Protein AF-A0A1J3I3Z3-F1 (afdb_monomer)

Foldseek 3Di:
DDVLVLLVQLVVLVPVPPDPDPDDDDPPVPVVSVVVSVVSNLVSLLVVVLVLPLAQQNVCSVQVVVVHHDDSVVCVCVDNSSVDPFDKDKDWCLVVLLLLLVLCVVLVQFDALLVSLCQQLQHPDPVCVVSVSNPDPNGNVCVVDDSSRSSSSSSVCCSVQQKDWDWDADPPPRDITTTIDGPVPSVCCSNVPNDIDIDMDGDPDPDDPDDDDDDDDDDDDDDDDDDDPPPDPDPLVVQLVLQLVLVLVLLVVVCVPDPDPDDSVNLPDSQQSSQCSNVLDQDLVVSCVGPGQHPVSCVVCVVVSNVSSVVSVVVVVVVCVVPDDDDDDDDDDDDDDDDDDDDDDDDDDDDDDDDDDDDDDDDDD

Solvent-accessible surface area (backbone atoms only — not comparable to full-atom values): 22948 Å² total; per-residue (Å²): 141,58,76,68,54,53,56,53,52,48,45,51,58,71,58,66,61,81,75,97,63,92,81,80,94,59,101,73,52,67,69,54,49,52,55,50,48,49,53,54,50,52,53,51,42,52,51,49,52,58,71,70,48,72,66,60,39,56,67,34,58,55,35,47,73,74,73,43,89,64,65,58,80,77,52,75,52,74,41,72,33,57,53,49,86,62,47,72,41,82,40,81,40,39,69,59,51,44,51,52,55,50,50,40,58,76,57,67,40,69,43,31,68,70,56,53,44,38,31,29,40,45,48,82,49,72,71,34,55,74,69,56,42,67,78,40,91,57,36,33,71,40,51,92,50,53,73,66,57,49,46,51,54,54,51,47,35,38,66,71,49,32,27,42,75,48,72,42,75,40,92,88,76,72,46,76,45,50,26,33,36,74,29,66,74,58,37,45,42,46,67,72,66,78,47,82,46,75,47,79,42,74,45,91,64,82,79,75,75,92,73,83,90,79,90,81,88,89,85,86,86,83,89,76,83,80,78,82,80,80,74,73,72,59,69,68,59,57,49,30,52,53,43,38,51,53,54,51,48,53,51,52,50,55,40,73,71,41,94,56,98,60,54,68,62,76,76,54,41,73,68,35,47,55,48,44,34,71,67,62,51,85,47,75,70,54,46,53,76,37,73,84,36,50,71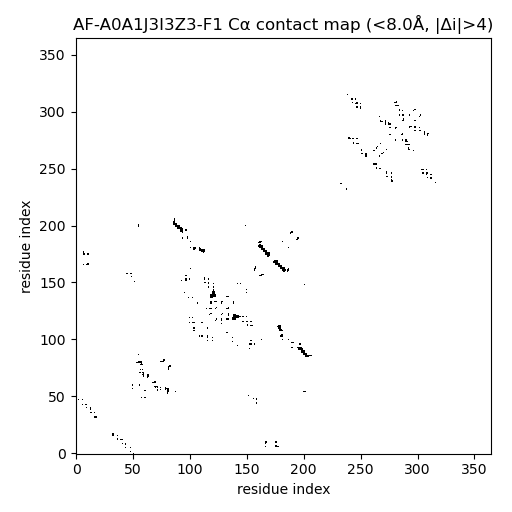,72,50,45,72,74,44,34,68,64,49,39,50,52,50,51,50,53,51,51,54,53,54,58,67,43,65,82,54,87,80,87,81,82,84,79,83,88,83,84,89,83,86,83,90,84,81,90,85,89,87,81,90,82,86,82,90,84,80,87,84,82,89,81,92,85,81,87,81,90,130

Organism: Noccaea caerulescens (NCBI:txid107243)

Sequence (365 aa):
YSYSDYIRVKNMISQGGPGQGPRTMGYNSIASSGKILETNTENLLRMVSYCENEVDCRRFLQLVHLGEKFDSTNCKKTCDNCSSSKTLIDKDVTLIARQLVQLVKLTVERFSSAHIVEVYRGSLNQAVKKNRHDSLHLHGAGKHLSKSEASRILHYLVTQDILEEVVKKSDVYGSVSSLLKVNRSKAASLLSGGQTITMRFPSAVKVLKPSKSGATSGKAPLKQTTLQMANAPPQYLIFSDIMLKALKKLRTDIIKESSDLTMSYHIFGNATLKQISKRLPRTKKELLDINGLGKAKVVKYGDRLLETIESTINEHCKTGKNESFSLGKRRRDENICPNLADDDDDDDDPDWSLSQSHKKTVKNK

Nearest PDB structures (foldseek):
  4tmu-assembly1_A  TM=7.142E-01  e=2.933E-07  Cronobacter sakazakii ATCC BAA-894
  1oyw-assembly1_A  TM=5.667E-01  e=1.736E-07  Escherichia coli
  4q47-assembly1_A  TM=5.502E-01  e=2.667E-07  Deinococcus radiodurans R1 = ATCC 13939 = DSM 20539
  4q48-assembly1_A  TM=5.767E-01  e=4.096E-07  Deinococcus radiodurans R1 = ATCC 13939 = DSM 20539
  1oyy-assembly1_A  TM=5.611E-01  e=1.557E-06  Escherichia coli

Secondary structure (DSSP, 8-state):
--HHHHHHHHHHHHH-SSP--S----TTHHHHHHHHHHHHHHHHHHHHHHHH--SS-HHHHHHHHTT----GGGGTT-SHHHH--PEEEEEE-HHHHHHHHHHHHHTTT-S-HHHHHHHHTT---HHHHHTTGGGSTTTTTTTTS-HHHHHHHHHHHHHTTSEEEEEEE-TTT--EEEEEEE-HHHHHHHHTT----EEEEEESS-----PPP---------------------HHHHHHHHHHHHHHHHHHHHHHH-SS---HHHH--HHHHHHHHHH---SHHHHHTSTT--HHHHHHHHHHHHHHHHHHHHHHHHHHTTS--PPPPPPP---------------------------------

Radius of gyration: 35.24 Å; Cα contacts (8 Å, |Δi|>4): 324; chains: 1; bounding box: 92×83×83 Å

InterPro domains:
  IPR002121 HRDC domain [PF00570] (244-309)
  IPR002121 HRDC domain [PS50967] (237-319)
  IPR002121 HRDC domain [SM00341] (240-319)
  IPR010997 HRDC-like superfamily [SSF47819] (243-314)
  IPR018982 RQC domain [PF09382] (91-204)
  IPR018982 RQC domain [SM00956] (92-203)
  IPR032284 ATP-dependent DNA helicase RecQ, zinc-binding domain [PF16124] (3-82)
  IPR036388 Winged helix-like DNA-binding domain superfamily [G3DSA:1.10.10.10] (26-210)
  IPR036390 Winged helix DNA-binding domain superfamily [SSF46785] (91-202)
  IPR044876 HRDC domain superfamily [G3DSA:1.10.150.80] (239-323)

pLDDT: mean 75.88, std 24.28, range [25.19, 96.81]

Mean predicted aligned error: 18.48 Å

Structure (mmCIF, N/CA/C/O backbone):
data_AF-A0A1J3I3Z3-F1
#
_entry.id   AF-A0A1J3I3Z3-F1
#
loop_
_atom_site.group_PDB
_atom_site.id
_atom_site.type_symbol
_atom_site.label_atom_id
_atom_site.label_alt_id
_atom_site.label_comp_id
_atom_site.label_asym_id
_atom_site.label_entity_id
_atom_site.label_seq_id
_atom_site.pdbx_PDB_ins_code
_atom_site.Cartn_x
_atom_site.Cartn_y
_atom_site.Cartn_z
_atom_site.occupancy
_atom_site.B_iso_or_equiv
_atom_site.auth_seq_id
_atom_site.auth_comp_id
_atom_site.auth_asym_id
_atom_site.auth_atom_id
_atom_site.pdbx_PDB_model_num
ATOM 1 N N . TYR A 1 1 ? 1.848 2.740 7.012 1.00 87.88 1 TYR A N 1
ATOM 2 C CA . TYR A 1 1 ? 2.361 1.776 6.023 1.00 87.88 1 TYR A CA 1
ATOM 3 C C . TYR A 1 1 ? 3.360 2.494 5.135 1.00 87.88 1 TYR A C 1
ATOM 5 O O . TYR A 1 1 ? 3.035 3.574 4.654 1.00 87.88 1 TYR A O 1
ATOM 13 N N . SER A 1 2 ? 4.552 1.926 4.954 1.00 90.56 2 SER A N 1
ATOM 14 C CA . SER A 1 2 ? 5.523 2.366 3.953 1.00 90.56 2 SER A CA 1
ATOM 15 C C . SER A 1 2 ? 5.957 1.167 3.118 1.00 90.56 2 SER A C 1
ATOM 17 O O . SER A 1 2 ? 6.253 0.103 3.662 1.00 90.56 2 SER A O 1
ATOM 19 N N . TYR A 1 3 ? 6.068 1.345 1.803 1.00 90.12 3 TYR A N 1
ATOM 20 C CA . TYR A 1 3 ? 6.548 0.287 0.912 1.00 90.12 3 TYR A CA 1
ATOM 21 C C . TYR A 1 3 ? 8.003 -0.125 1.217 1.00 90.12 3 TYR A C 1
ATOM 23 O O . TYR A 1 3 ? 8.402 -1.258 0.968 1.00 90.12 3 TYR A O 1
ATOM 31 N N . SER A 1 4 ? 8.799 0.747 1.848 1.00 89.38 4 SER A N 1
ATOM 32 C CA . SER A 1 4 ? 10.145 0.390 2.322 1.00 89.38 4 SER A CA 1
ATOM 33 C C . SER A 1 4 ? 10.145 -0.749 3.346 1.00 89.38 4 SER A C 1
ATOM 35 O O . SER A 1 4 ? 11.106 -1.514 3.407 1.00 89.38 4 SER A O 1
ATOM 37 N N . ASP A 1 5 ? 9.084 -0.871 4.149 1.00 92.06 5 ASP A N 1
ATOM 38 C CA . ASP A 1 5 ? 8.974 -1.925 5.161 1.00 92.06 5 ASP A CA 1
ATOM 39 C C . ASP A 1 5 ? 8.746 -3.284 4.499 1.00 92.06 5 ASP A C 1
ATOM 41 O O . ASP A 1 5 ? 9.333 -4.277 4.924 1.00 92.06 5 ASP A O 1
ATOM 45 N N . TYR A 1 6 ? 7.998 -3.317 3.389 1.00 92.25 6 TYR A N 1
ATOM 46 C CA . TYR A 1 6 ? 7.867 -4.508 2.550 1.00 92.25 6 TYR A CA 1
ATOM 47 C C . TYR A 1 6 ? 9.237 -5.009 2.070 1.00 92.25 6 TYR A C 1
ATOM 49 O O . TYR A 1 6 ? 9.518 -6.199 2.197 1.00 92.25 6 TYR A O 1
ATOM 57 N N . ILE A 1 7 ? 10.136 -4.120 1.629 1.00 91.00 7 ILE A N 1
ATOM 58 C CA . ILE A 1 7 ? 11.497 -4.503 1.204 1.00 91.00 7 ILE A CA 1
ATOM 59 C C . ILE A 1 7 ? 12.284 -5.143 2.349 1.00 91.00 7 ILE A C 1
ATOM 61 O O . ILE A 1 7 ? 12.964 -6.151 2.155 1.00 91.00 7 ILE A O 1
ATOM 65 N N . ARG A 1 8 ? 12.184 -4.576 3.557 1.00 90.50 8 ARG A N 1
ATOM 66 C CA . ARG A 1 8 ? 12.864 -5.104 4.749 1.00 90.50 8 ARG A CA 1
ATOM 67 C C . ARG A 1 8 ? 12.328 -6.478 5.130 1.00 90.50 8 ARG A C 1
ATOM 69 O O . ARG A 1 8 ? 13.119 -7.384 5.369 1.00 90.50 8 ARG A O 1
ATOM 76 N N . VAL A 1 9 ? 11.007 -6.653 5.149 1.00 91.88 9 VAL A N 1
ATOM 77 C CA . VAL A 1 9 ? 10.382 -7.943 5.470 1.00 91.88 9 VAL A CA 1
ATOM 78 C C . VAL A 1 9 ? 10.695 -8.984 4.402 1.00 91.88 9 VAL A C 1
ATOM 80 O O . VAL A 1 9 ? 11.085 -10.098 4.743 1.00 91.88 9 VAL A O 1
ATOM 83 N N . LYS A 1 10 ? 10.647 -8.611 3.120 1.00 90.69 10 LYS A N 1
ATOM 84 C CA . LYS A 1 10 ? 11.057 -9.487 2.020 1.00 90.69 10 LYS A CA 1
ATOM 85 C C . LYS A 1 10 ? 12.506 -9.939 2.175 1.00 90.69 10 LYS A C 1
ATOM 87 O O . LYS A 1 10 ? 12.788 -11.119 2.037 1.00 90.69 10 LYS A O 1
ATOM 92 N N . ASN A 1 11 ? 13.406 -9.033 2.552 1.00 90.38 11 ASN A N 1
ATOM 93 C CA . ASN A 1 11 ? 14.799 -9.367 2.839 1.00 90.38 11 ASN A CA 1
ATOM 94 C C . ASN A 1 11 ? 14.947 -10.389 3.975 1.00 90.38 11 ASN A C 1
ATOM 96 O O . ASN A 1 11 ? 15.774 -11.290 3.874 1.00 90.38 11 ASN A O 1
ATOM 100 N N . MET A 1 12 ? 14.170 -10.236 5.054 1.00 89.62 12 MET A N 1
ATOM 101 C CA . MET A 1 12 ? 14.171 -11.176 6.181 1.00 89.62 12 MET A CA 1
ATOM 102 C C . MET A 1 12 ? 13.666 -12.555 5.747 1.00 89.62 12 MET A C 1
ATOM 104 O O . MET A 1 12 ? 14.292 -13.561 6.065 1.00 89.62 12 MET A O 1
ATOM 108 N N . ILE A 1 13 ? 12.592 -12.597 4.956 1.00 89.19 13 ILE A N 1
ATOM 109 C CA . ILE A 1 13 ? 12.029 -13.833 4.401 1.00 89.19 13 ILE A CA 1
ATOM 110 C C . ILE A 1 13 ? 13.032 -14.517 3.459 1.00 89.19 13 ILE A C 1
ATOM 112 O O . ILE A 1 13 ? 13.270 -15.713 3.591 1.00 89.19 13 ILE A O 1
ATOM 116 N N . SER A 1 14 ? 13.681 -13.767 2.563 1.00 84.62 14 SER A N 1
ATOM 117 C CA . SER A 1 14 ? 14.673 -14.308 1.623 1.00 84.62 14 SER A CA 1
ATOM 118 C C . SER A 1 14 ? 15.964 -14.789 2.294 1.00 84.62 14 SER A C 1
ATOM 120 O O . SER A 1 14 ? 16.635 -15.661 1.755 1.00 84.62 14 SER A O 1
ATOM 122 N N . GLN A 1 15 ? 16.326 -14.235 3.454 1.00 78.31 15 GLN A N 1
ATOM 123 C CA . GLN A 1 15 ? 17.482 -14.685 4.241 1.00 78.31 15 GLN A CA 1
ATOM 124 C C . GLN A 1 15 ? 17.170 -15.830 5.201 1.00 78.31 15 GLN A C 1
ATOM 126 O O . GLN A 1 15 ? 18.093 -16.504 5.641 1.00 78.31 15 GLN A O 1
ATOM 131 N N . GLY A 1 16 ? 15.899 -16.052 5.540 1.00 62.75 16 GLY A N 1
ATOM 132 C CA . GLY A 1 16 ? 15.461 -17.088 6.479 1.00 62.75 16 GLY A CA 1
ATOM 133 C C . GLY A 1 16 ? 15.608 -18.534 5.981 1.00 62.75 16 GLY A C 1
ATOM 134 O O . GLY A 1 16 ? 15.050 -19.434 6.602 1.00 62.75 16 GLY A O 1
ATOM 135 N N . GLY A 1 17 ? 16.327 -18.777 4.881 1.00 50.56 17 GLY A N 1
ATOM 136 C CA . GLY A 1 17 ? 16.708 -20.112 4.411 1.00 50.56 17 GLY A CA 1
ATOM 137 C C . GLY A 1 17 ? 18.117 -20.508 4.871 1.00 50.56 17 GLY A C 1
ATOM 138 O O . GLY A 1 17 ? 18.996 -19.657 4.965 1.00 50.56 17 GLY A O 1
ATOM 139 N N . PRO A 1 18 ? 18.351 -21.814 5.073 1.00 46.94 18 PRO A N 1
ATOM 140 C CA . PRO A 1 18 ? 18.494 -22.428 6.392 1.00 46.94 18 PRO A CA 1
ATOM 141 C C . PRO A 1 18 ? 19.547 -21.751 7.284 1.00 46.94 18 PRO A C 1
ATOM 143 O O . PRO A 1 18 ? 20.657 -21.428 6.863 1.00 46.94 18 PRO A O 1
ATOM 146 N N . GLY A 1 19 ? 19.184 -21.599 8.558 1.00 41.28 19 GLY A N 1
ATOM 147 C CA . GLY A 1 19 ? 20.048 -21.060 9.593 1.00 41.28 19 GLY A CA 1
ATOM 148 C C . GLY A 1 19 ? 21.381 -21.796 9.708 1.00 41.28 19 GLY A C 1
ATOM 149 O O . GLY A 1 19 ? 21.465 -23.024 9.662 1.00 41.28 19 GLY A O 1
ATOM 150 N N . GLN A 1 20 ? 22.412 -20.992 9.943 1.00 41.09 20 GLN A N 1
ATOM 151 C CA . GLN A 1 20 ? 23.622 -21.368 10.655 1.00 41.09 20 GLN A CA 1
ATOM 152 C C . GLN A 1 20 ? 23.231 -21.870 12.058 1.00 41.09 20 GLN A C 1
ATOM 154 O O . GLN A 1 20 ? 23.233 -21.126 13.031 1.00 41.09 20 GLN A O 1
ATOM 159 N N . GLY A 1 21 ? 22.819 -23.130 12.148 1.00 39.69 21 GLY A N 1
ATOM 160 C CA . GLY A 1 21 ? 22.713 -23.899 13.383 1.00 39.69 21 GLY A CA 1
ATOM 161 C C . GLY A 1 21 ? 23.609 -25.136 13.259 1.00 39.69 21 GLY A C 1
ATOM 162 O O . GLY A 1 21 ? 23.740 -25.666 12.151 1.00 39.69 21 GLY A O 1
ATOM 163 N N . PRO A 1 22 ? 24.265 -25.611 14.333 1.00 39.56 22 PRO A N 1
ATOM 164 C CA . PRO A 1 22 ? 25.162 -26.755 14.239 1.00 39.56 22 PRO A CA 1
ATOM 165 C C . PRO A 1 22 ? 24.378 -28.015 13.842 1.00 39.56 22 PRO A C 1
ATOM 167 O O . PRO A 1 22 ? 23.557 -28.510 14.604 1.00 39.56 22 PRO A O 1
ATOM 170 N N . ARG A 1 23 ? 24.646 -28.507 12.627 1.00 44.16 23 ARG A N 1
ATOM 171 C CA . ARG A 1 23 ? 24.487 -29.892 12.147 1.00 44.16 23 ARG A CA 1
ATOM 172 C C . ARG A 1 23 ? 23.283 -30.692 12.681 1.00 44.16 23 ARG A C 1
ATOM 174 O O . ARG A 1 23 ? 23.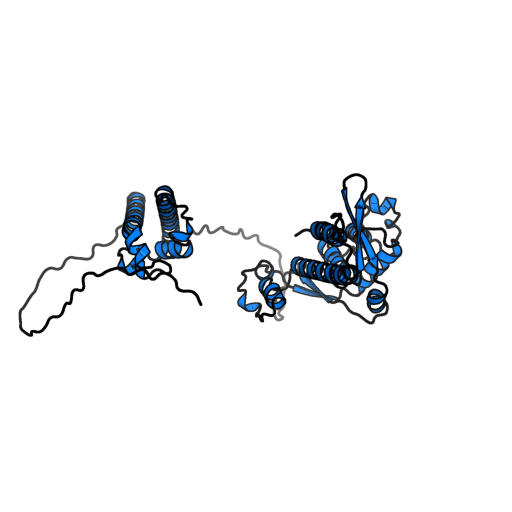392 -31.405 13.669 1.00 44.16 23 ARG A O 1
ATOM 181 N N . THR A 1 24 ? 22.232 -30.779 11.871 1.00 37.19 24 THR A N 1
ATOM 182 C CA . THR A 1 24 ? 21.486 -32.038 11.677 1.00 37.19 24 THR A CA 1
ATOM 183 C C . THR A 1 24 ? 21.192 -32.198 10.184 1.00 37.19 24 THR A C 1
ATOM 185 O O . THR A 1 24 ? 20.404 -31.460 9.599 1.00 37.19 24 THR A O 1
ATOM 188 N N . MET A 1 25 ? 21.903 -33.121 9.525 1.00 45.38 25 MET A N 1
ATOM 189 C CA . ME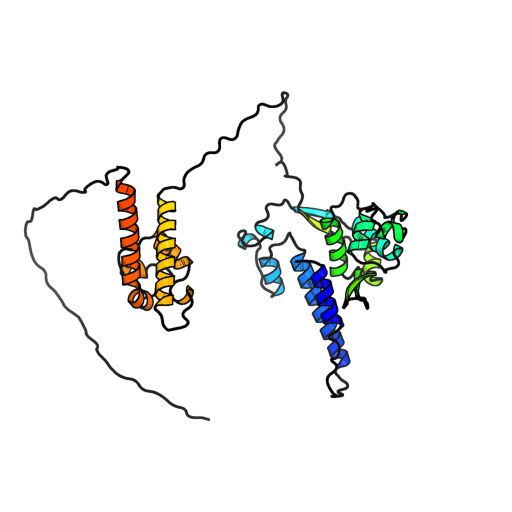T A 1 25 ? 21.658 -33.458 8.121 1.00 45.38 25 MET A CA 1
ATOM 190 C C . MET A 1 25 ? 20.419 -34.351 8.030 1.00 45.38 25 MET A C 1
ATOM 192 O O . MET A 1 25 ? 20.457 -35.509 8.431 1.00 45.38 25 MET A O 1
ATOM 196 N N . GLY A 1 26 ? 19.330 -33.806 7.489 1.00 41.59 26 GLY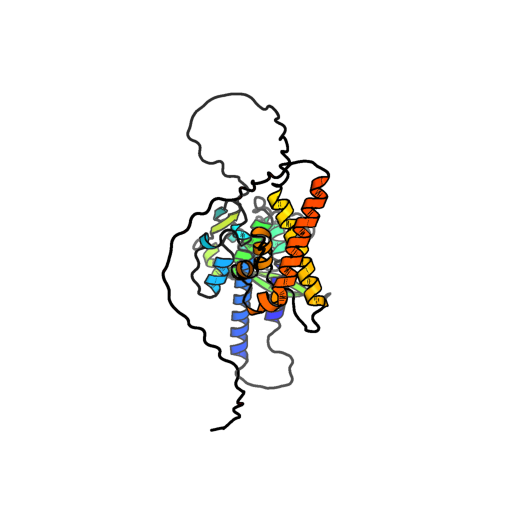 A N 1
ATOM 197 C CA . GLY A 1 26 ? 18.150 -34.555 7.069 1.00 41.59 26 GLY A CA 1
ATOM 198 C C . GLY A 1 26 ? 17.809 -34.198 5.624 1.00 41.59 26 GLY A C 1
ATOM 199 O O . GLY A 1 26 ? 17.474 -33.051 5.328 1.00 41.59 26 GLY A O 1
ATOM 200 N N . TYR A 1 27 ? 17.889 -35.179 4.724 1.00 46.41 27 TYR A N 1
ATOM 201 C CA . TYR A 1 27 ? 17.761 -35.033 3.265 1.00 46.41 27 TYR A CA 1
ATOM 202 C C . TYR A 1 27 ? 16.361 -34.594 2.756 1.00 46.41 27 TYR A C 1
ATOM 204 O O . TYR A 1 27 ? 16.178 -34.437 1.555 1.00 46.41 27 TYR A O 1
ATOM 212 N N . ASN A 1 28 ? 15.400 -34.295 3.645 1.00 47.56 28 ASN A N 1
ATOM 213 C CA . ASN A 1 28 ? 14.028 -33.870 3.302 1.00 47.56 28 ASN A CA 1
ATOM 214 C C . ASN A 1 28 ? 13.728 -32.366 3.530 1.00 47.56 28 ASN A C 1
ATOM 216 O O . ASN A 1 28 ? 12.595 -31.928 3.338 1.00 47.56 28 ASN A O 1
ATOM 220 N N . SER A 1 29 ? 14.709 -31.549 3.937 1.00 54.19 29 SER A N 1
ATOM 221 C CA . SER A 1 29 ? 14.473 -30.154 4.372 1.00 54.19 29 SER A CA 1
ATOM 222 C C . SER A 1 29 ? 14.337 -29.124 3.227 1.00 54.19 29 SER A C 1
ATOM 224 O O . SER A 1 29 ? 13.580 -28.157 3.328 1.00 54.19 29 SER A O 1
ATOM 226 N N . ILE A 1 30 ? 15.016 -29.339 2.094 1.00 52.78 30 ILE A N 1
ATOM 227 C CA . ILE A 1 30 ? 15.176 -28.315 1.038 1.00 52.78 30 ILE A CA 1
ATOM 228 C C . ILE A 1 30 ? 13.870 -28.053 0.263 1.00 52.78 30 ILE A C 1
ATOM 230 O O . ILE A 1 30 ? 13.533 -26.900 -0.004 1.00 52.78 30 ILE A O 1
ATOM 234 N N . ALA A 1 31 ? 13.090 -29.094 -0.049 1.00 51.75 31 ALA A N 1
ATOM 235 C CA . ALA A 1 31 ? 11.816 -28.940 -0.764 1.00 51.75 31 ALA A CA 1
ATOM 236 C C . ALA A 1 31 ? 10.736 -28.249 0.094 1.00 51.75 31 ALA A C 1
ATOM 238 O O . ALA A 1 31 ? 9.963 -27.431 -0.406 1.00 51.75 31 ALA A O 1
ATOM 239 N N . SER A 1 32 ? 10.720 -28.529 1.403 1.00 58.94 32 SER A N 1
ATOM 240 C CA . SER A 1 32 ? 9.832 -27.865 2.367 1.00 58.94 32 SER A CA 1
ATOM 241 C C . SER A 1 32 ? 10.190 -26.382 2.529 1.00 58.94 32 SER A C 1
ATOM 243 O O . SER A 1 32 ? 9.311 -25.521 2.522 1.00 58.94 32 SER A O 1
ATOM 245 N N . SER A 1 33 ? 11.490 -26.065 2.565 1.00 67.62 33 SER A N 1
ATOM 246 C CA . SER A 1 33 ? 12.001 -24.690 2.631 1.00 67.62 33 SER A CA 1
ATOM 247 C C . SER A 1 33 ? 11.527 -23.817 1.463 1.00 67.62 33 SER A C 1
ATOM 249 O O . SER A 1 33 ? 11.111 -22.682 1.699 1.00 67.62 33 SER A O 1
ATOM 251 N N . GLY A 1 34 ? 11.536 -24.338 0.229 1.00 77.88 34 GLY A N 1
ATOM 252 C CA . GLY A 1 34 ? 11.062 -23.600 -0.948 1.00 77.88 34 GLY A CA 1
ATOM 253 C C . GLY A 1 34 ? 9.572 -23.260 -0.872 1.00 77.88 34 GLY A C 1
ATOM 254 O O . GLY A 1 34 ? 9.188 -22.108 -1.056 1.00 77.88 34 GLY A O 1
ATOM 255 N N . LYS A 1 35 ? 8.740 -24.237 -0.495 1.00 83.44 35 LYS A N 1
ATOM 256 C CA . LYS A 1 35 ? 7.289 -24.046 -0.347 1.00 83.44 35 LYS A CA 1
ATOM 257 C C . LYS A 1 35 ? 6.932 -23.078 0.789 1.00 83.44 35 LYS A C 1
ATOM 259 O O . LYS A 1 35 ? 6.001 -22.282 0.666 1.00 83.44 35 LYS A O 1
ATOM 264 N N . ILE A 1 36 ? 7.679 -23.119 1.894 1.00 85.75 36 ILE A N 1
ATOM 265 C CA . ILE A 1 36 ? 7.521 -22.173 3.010 1.00 85.75 36 ILE A CA 1
ATOM 266 C C . ILE A 1 36 ? 7.903 -20.755 2.567 1.00 85.75 36 ILE A C 1
ATOM 268 O O . ILE A 1 36 ? 7.188 -19.802 2.878 1.00 85.75 36 ILE A O 1
ATOM 272 N N . LEU A 1 37 ? 9.000 -20.606 1.820 1.00 86.31 37 LEU A N 1
ATOM 273 C CA . LEU A 1 37 ? 9.442 -19.316 1.291 1.00 86.31 37 LEU A CA 1
ATOM 274 C C . LEU A 1 37 ? 8.400 -18.708 0.343 1.00 86.31 37 LEU A C 1
ATOM 276 O O . LEU A 1 37 ? 8.074 -17.526 0.468 1.00 86.31 37 LEU A O 1
ATOM 280 N N . GLU A 1 38 ? 7.854 -19.517 -0.563 1.00 87.00 38 GLU A N 1
ATOM 281 C CA . GLU A 1 38 ? 6.776 -19.129 -1.475 1.00 87.00 38 GLU A CA 1
ATOM 282 C C . GLU A 1 38 ? 5.533 -18.677 -0.700 1.00 87.00 38 GLU A C 1
ATOM 284 O O . GLU A 1 38 ? 5.090 -17.541 -0.855 1.00 87.00 38 GLU A O 1
ATOM 289 N N . THR A 1 39 ? 5.058 -19.492 0.247 1.00 90.19 39 THR A N 1
ATOM 290 C CA . THR A 1 39 ? 3.892 -19.170 1.090 1.00 90.19 39 THR A CA 1
ATOM 291 C C . THR A 1 39 ? 4.085 -17.860 1.863 1.00 90.19 39 THR A C 1
ATOM 293 O O . THR A 1 39 ? 3.196 -17.007 1.906 1.00 90.19 39 THR A O 1
ATOM 296 N N . ASN A 1 40 ? 5.261 -17.662 2.464 1.00 91.94 40 ASN A N 1
ATOM 297 C CA . ASN A 1 40 ? 5.584 -16.438 3.197 1.00 91.94 40 ASN A CA 1
ATOM 298 C C . ASN A 1 40 ? 5.636 -15.214 2.272 1.00 91.94 40 ASN A C 1
ATOM 300 O O . ASN A 1 40 ? 5.213 -14.124 2.663 1.00 91.94 40 ASN A O 1
ATOM 304 N N . THR A 1 41 ? 6.118 -15.398 1.043 1.00 90.00 41 THR A N 1
ATOM 305 C CA . THR A 1 41 ? 6.167 -14.347 0.022 1.00 90.00 41 THR A CA 1
ATOM 306 C C . THR A 1 41 ? 4.761 -13.965 -0.427 1.00 90.00 41 THR A C 1
ATOM 308 O O . THR A 1 41 ? 4.427 -12.781 -0.432 1.00 90.00 41 THR A O 1
ATOM 311 N N . GLU A 1 42 ? 3.899 -14.943 -0.702 1.00 90.62 42 GLU A N 1
ATOM 312 C CA . GLU A 1 42 ? 2.491 -14.701 -1.022 1.00 90.62 42 GLU A CA 1
ATOM 313 C C . GLU A 1 42 ? 1.760 -13.975 0.113 1.00 90.62 42 GLU A C 1
ATOM 315 O O . GLU A 1 42 ? 1.042 -13.005 -0.129 1.00 90.62 42 GLU A O 1
ATOM 320 N N . ASN A 1 43 ? 1.961 -14.396 1.365 1.00 93.19 43 ASN A N 1
ATOM 321 C CA . ASN A 1 43 ? 1.355 -13.748 2.530 1.00 93.19 43 ASN A CA 1
ATOM 322 C C . ASN A 1 43 ? 1.794 -12.286 2.666 1.00 93.19 43 ASN A C 1
ATOM 324 O O . ASN A 1 43 ? 0.971 -11.411 2.950 1.00 93.19 43 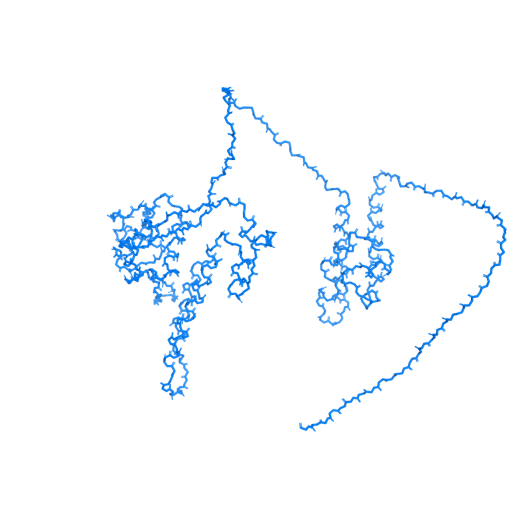ASN A O 1
ATOM 328 N N . LEU A 1 44 ? 3.073 -12.003 2.412 1.00 93.81 44 LEU A N 1
ATOM 329 C CA . LEU A 1 44 ? 3.584 -10.639 2.397 1.00 93.81 44 LEU A CA 1
ATOM 330 C C . LEU A 1 44 ? 2.939 -9.806 1.275 1.00 93.81 44 LEU A C 1
ATOM 332 O O . LEU A 1 44 ? 2.517 -8.677 1.528 1.00 93.81 44 LEU A O 1
ATOM 336 N N . LEU A 1 45 ? 2.809 -10.353 0.063 1.00 91.06 45 LEU A N 1
ATOM 337 C CA . LEU A 1 45 ? 2.151 -9.669 -1.058 1.00 91.06 45 LEU A CA 1
ATOM 338 C C . LEU A 1 45 ? 0.659 -9.414 -0.784 1.00 91.06 45 LEU A C 1
ATOM 340 O O . LEU A 1 45 ? 0.161 -8.327 -1.085 1.00 91.06 45 LEU A O 1
ATOM 344 N N . ARG A 1 46 ? -0.045 -10.356 -0.139 1.00 91.50 46 ARG A N 1
ATOM 345 C CA . ARG A 1 46 ? -1.433 -10.163 0.326 1.00 91.50 46 ARG A CA 1
ATOM 346 C C . ARG A 1 46 ? -1.535 -9.002 1.320 1.00 91.50 46 ARG A C 1
ATOM 348 O O . ARG A 1 46 ? -2.442 -8.179 1.200 1.00 91.50 46 ARG A O 1
ATOM 355 N N . MET A 1 47 ? -0.590 -8.885 2.256 1.00 94.69 47 MET A N 1
ATOM 356 C CA . MET A 1 47 ? -0.548 -7.768 3.208 1.00 94.69 47 MET A CA 1
ATOM 357 C C . MET A 1 47 ? -0.279 -6.424 2.514 1.00 94.69 47 MET A C 1
ATOM 359 O O . MET A 1 47 ? -0.924 -5.427 2.836 1.00 94.69 47 MET A O 1
ATOM 363 N N . VAL A 1 48 ? 0.624 -6.390 1.527 1.00 92.81 48 VAL A N 1
ATOM 364 C CA . VAL A 1 48 ? 0.861 -5.193 0.699 1.00 92.81 48 VAL A CA 1
ATOM 365 C C . VAL A 1 48 ? -0.414 -4.785 -0.037 1.00 92.81 48 VAL A C 1
ATOM 367 O O . VAL A 1 48 ? -0.824 -3.631 0.065 1.00 92.81 48 VAL A O 1
ATOM 370 N N . SER A 1 49 ? -1.088 -5.733 -0.693 1.00 90.75 49 SER A N 1
ATOM 371 C CA . SER A 1 49 ? -2.364 -5.488 -1.375 1.00 90.75 49 SER A CA 1
ATOM 372 C C . SER A 1 49 ? -3.424 -4.922 -0.422 1.00 90.75 49 SER A C 1
ATOM 374 O O . SER A 1 49 ? -4.091 -3.939 -0.750 1.00 90.75 49 SER A O 1
ATOM 376 N N . TYR A 1 50 ? -3.525 -5.471 0.795 1.00 93.69 50 TYR A N 1
ATOM 377 C CA . TYR A 1 50 ? -4.401 -4.942 1.839 1.00 93.69 50 TYR A CA 1
ATOM 378 C C . TYR A 1 50 ? -4.055 -3.493 2.201 1.00 93.69 50 TYR A C 1
ATOM 380 O O . TYR A 1 50 ? -4.959 -2.664 2.275 1.00 93.69 50 TYR A O 1
ATOM 388 N N . CYS A 1 51 ? -2.776 -3.166 2.412 1.00 92.88 51 CYS A N 1
ATOM 389 C CA . CYS A 1 51 ? -2.349 -1.816 2.781 1.00 92.88 51 CYS A CA 1
ATOM 390 C C . CYS A 1 51 ? -2.589 -0.784 1.668 1.00 92.88 51 CYS A C 1
ATOM 392 O O . CYS A 1 51 ? -3.059 0.316 1.961 1.00 92.88 51 CYS A O 1
ATOM 394 N N . GLU A 1 52 ? -2.306 -1.134 0.411 1.00 89.50 52 GLU A N 1
ATOM 395 C CA . GLU A 1 52 ? -2.450 -0.235 -0.744 1.00 89.50 52 GLU A CA 1
ATOM 396 C C . GLU A 1 52 ? -3.891 -0.066 -1.233 1.00 89.50 52 GLU A C 1
ATOM 398 O O . GLU A 1 52 ? -4.199 0.864 -1.986 1.00 89.50 52 GLU A O 1
ATOM 403 N N . ASN A 1 53 ? -4.798 -0.949 -0.815 1.00 88.88 53 ASN A N 1
ATOM 404 C CA . ASN A 1 53 ? -6.209 -0.809 -1.124 1.00 88.88 53 ASN A CA 1
ATOM 405 C C . ASN A 1 53 ? -6.832 0.314 -0.280 1.00 88.88 53 ASN A C 1
ATOM 407 O O . ASN A 1 53 ? -7.178 0.125 0.881 1.00 88.88 53 ASN A O 1
ATOM 411 N N . GLU A 1 54 ? -6.996 1.493 -0.872 1.00 87.75 54 GLU A N 1
ATOM 412 C CA . GLU A 1 54 ? -7.645 2.656 -0.241 1.00 87.75 54 GLU A CA 1
ATOM 413 C C . GLU A 1 54 ? -9.162 2.727 -0.502 1.00 87.75 54 GLU A C 1
ATOM 415 O O . GLU A 1 54 ? -9.795 3.749 -0.246 1.00 87.75 54 GLU A O 1
ATOM 420 N N . VAL A 1 55 ? -9.740 1.682 -1.094 1.00 88.00 55 VAL A N 1
ATOM 421 C CA . VAL A 1 55 ? -11.056 1.734 -1.741 1.00 88.00 55 VAL A CA 1
ATOM 422 C C . VAL A 1 55 ? -12.043 0.820 -1.033 1.00 88.00 55 VAL A C 1
ATOM 424 O O . VAL A 1 55 ? -13.107 1.258 -0.602 1.00 88.00 55 VAL A O 1
ATOM 427 N N . ASP A 1 56 ? -11.692 -0.455 -0.902 1.00 90.12 56 ASP A N 1
ATOM 428 C CA . ASP A 1 56 ? -12.572 -1.453 -0.314 1.00 90.12 56 ASP A CA 1
ATOM 429 C C . ASP A 1 56 ? -12.574 -1.350 1.207 1.00 90.12 56 ASP A C 1
ATOM 431 O O . ASP A 1 56 ? -11.585 -0.978 1.840 1.00 90.12 56 ASP A O 1
ATOM 435 N N . CYS A 1 57 ? -13.699 -1.697 1.823 1.00 93.19 57 CYS A N 1
ATOM 436 C CA . CYS A 1 57 ? -13.816 -1.693 3.273 1.00 93.19 57 CYS A CA 1
ATOM 437 C C . CYS A 1 57 ? -12.721 -2.568 3.913 1.00 93.19 57 CYS A C 1
ATOM 439 O O . CYS A 1 57 ? -12.645 -3.764 3.636 1.00 93.19 57 CYS A O 1
ATOM 441 N N . ARG A 1 58 ? -11.920 -2.013 4.836 1.00 95.38 58 ARG A N 1
ATOM 442 C CA . ARG A 1 58 ? -10.869 -2.781 5.537 1.00 95.38 58 ARG A CA 1
ATOM 443 C C . ARG A 1 58 ? -11.421 -4.028 6.221 1.00 95.38 58 ARG A C 1
ATOM 445 O O . ARG A 1 58 ? -10.808 -5.086 6.165 1.00 95.38 58 ARG A O 1
ATOM 452 N N . ARG A 1 59 ? -12.599 -3.901 6.839 1.00 95.44 59 ARG A N 1
ATOM 453 C CA . ARG A 1 59 ? -13.271 -5.004 7.533 1.00 95.44 59 ARG A CA 1
ATOM 454 C C . ARG A 1 59 ? -13.703 -6.100 6.562 1.00 95.44 59 ARG A C 1
ATOM 456 O O . ARG A 1 59 ? -13.529 -7.268 6.869 1.00 95.44 59 ARG A O 1
ATOM 463 N N . PHE A 1 60 ? -14.203 -5.726 5.386 1.00 95.06 60 PHE A N 1
ATOM 464 C CA . PHE A 1 60 ? -14.497 -6.688 4.324 1.00 95.06 60 PHE A CA 1
ATOM 465 C C . PHE A 1 60 ? -13.237 -7.453 3.906 1.00 95.06 60 PHE A C 1
ATOM 467 O O . PHE A 1 60 ? -13.244 -8.679 3.923 1.00 95.06 60 PHE A O 1
ATOM 474 N N . LEU A 1 61 ? -12.143 -6.741 3.610 1.00 94.06 61 LEU A N 1
ATOM 475 C CA . LEU A 1 61 ? -10.886 -7.357 3.174 1.00 94.06 61 LEU A CA 1
ATOM 476 C C . LEU A 1 61 ? -10.320 -8.338 4.215 1.00 94.06 61 LEU A C 1
ATOM 478 O O . LEU A 1 61 ? -9.872 -9.422 3.851 1.00 94.06 61 LEU A O 1
ATOM 482 N N . GLN A 1 62 ? -10.363 -7.981 5.503 1.00 95.25 62 GLN A N 1
ATOM 483 C CA . GLN A 1 62 ? -9.903 -8.856 6.587 1.00 95.25 62 GLN A CA 1
ATOM 484 C C . GLN A 1 62 ? -10.769 -10.109 6.740 1.00 95.25 62 GLN A C 1
ATOM 486 O O . GLN A 1 62 ? -10.238 -11.206 6.869 1.00 95.25 62 GLN A O 1
ATOM 491 N N . LEU A 1 63 ? -12.094 -9.954 6.722 1.00 94.69 63 LEU A N 1
ATOM 492 C CA . LEU A 1 63 ? -13.020 -11.063 6.951 1.00 94.69 63 LEU A CA 1
ATOM 493 C C . LEU A 1 63 ? -13.020 -12.050 5.782 1.00 94.69 63 LEU A C 1
ATOM 495 O O . LEU A 1 63 ? -12.920 -13.252 6.005 1.00 94.69 63 LEU A O 1
ATOM 499 N N . VAL A 1 64 ? -12.996 -11.553 4.541 1.00 93.62 64 VAL A N 1
ATOM 500 C CA . VAL A 1 64 ? -12.874 -12.411 3.352 1.00 93.62 64 VAL A CA 1
ATOM 501 C C . VAL A 1 64 ? -11.568 -13.201 3.364 1.00 93.62 64 VAL A C 1
ATOM 503 O O . VAL A 1 64 ? -11.566 -14.372 2.997 1.00 93.62 64 VAL A O 1
ATOM 506 N N . HIS A 1 65 ? -10.466 -12.601 3.827 1.00 90.75 65 HIS A N 1
ATOM 507 C CA . HIS A 1 65 ? -9.195 -13.313 3.970 1.00 90.75 65 HIS A CA 1
ATOM 508 C C . HIS A 1 65 ? -9.284 -14.500 4.948 1.00 90.75 65 HIS A C 1
ATOM 510 O O . HIS A 1 65 ? -8.620 -15.509 4.736 1.00 90.75 65 HIS A O 1
ATOM 516 N N . LEU A 1 66 ? -10.135 -14.405 5.974 1.00 94.62 66 LEU A N 1
ATOM 517 C CA . LEU A 1 66 ? -10.412 -15.479 6.936 1.00 94.62 66 LEU A CA 1
ATOM 518 C C . LEU A 1 66 ? -11.531 -16.436 6.481 1.00 94.62 66 LEU A C 1
ATOM 520 O O . LEU A 1 66 ? -11.904 -17.339 7.224 1.00 94.62 66 LEU A O 1
ATOM 524 N N . GLY A 1 67 ? -12.074 -16.255 5.273 1.00 92.69 67 GLY A N 1
ATOM 525 C CA . GLY A 1 67 ? -13.177 -17.061 4.744 1.00 92.69 67 GLY A CA 1
ATOM 526 C C . GLY A 1 67 ? -14.567 -16.638 5.231 1.00 92.69 67 GLY A C 1
ATOM 527 O O . GLY A 1 67 ? -15.550 -17.323 4.947 1.00 92.69 67 GLY A O 1
ATOM 528 N N . GLU A 1 68 ? -14.685 -15.506 5.927 1.00 96.06 68 GLU A N 1
ATOM 529 C CA . GLU A 1 68 ? -15.961 -14.962 6.388 1.00 96.06 68 GLU A CA 1
ATOM 530 C C . GLU A 1 68 ? -16.609 -14.052 5.335 1.00 96.06 68 GLU A C 1
ATOM 532 O O . GLU A 1 68 ? -15.972 -13.196 4.715 1.00 96.06 68 GLU A O 1
ATOM 537 N N . LYS A 1 69 ? -17.927 -14.196 5.160 1.00 92.50 69 LYS A N 1
ATOM 538 C CA . LYS A 1 69 ? -18.717 -13.317 4.289 1.00 92.50 69 LYS A CA 1
ATOM 539 C C . LYS A 1 69 ? -19.162 -12.088 5.074 1.00 92.50 69 LYS A C 1
ATOM 541 O O . LYS A 1 69 ? -19.822 -12.206 6.102 1.00 92.50 69 LYS A O 1
ATOM 546 N N . PHE A 1 70 ? -18.854 -10.903 4.561 1.00 93.06 70 PHE A N 1
ATOM 547 C CA . PHE A 1 70 ? -19.241 -9.637 5.176 1.00 93.06 70 PHE A CA 1
ATOM 548 C C . PHE A 1 70 ? -19.747 -8.663 4.117 1.00 93.06 70 PHE A C 1
ATOM 550 O O . PHE A 1 70 ? -19.110 -8.495 3.082 1.00 93.06 70 PHE A O 1
ATOM 557 N N . ASP A 1 71 ? -20.864 -7.988 4.380 1.00 92.44 71 ASP A N 1
ATOM 558 C CA . ASP A 1 71 ? -21.293 -6.870 3.540 1.00 92.44 71 ASP A CA 1
ATOM 559 C C . ASP A 1 71 ? -20.634 -5.569 4.019 1.00 92.44 71 ASP A C 1
ATOM 561 O O . ASP A 1 71 ? -20.787 -5.152 5.169 1.00 92.44 71 ASP A O 1
ATOM 565 N N . SER A 1 72 ? -19.919 -4.903 3.112 1.00 90.06 72 SER A N 1
ATOM 566 C CA . SER A 1 72 ? -19.270 -3.610 3.340 1.00 90.06 72 SER A CA 1
ATOM 567 C C . SER A 1 72 ? -20.213 -2.525 3.886 1.00 90.06 72 SER A C 1
ATOM 569 O O . SER A 1 72 ? -19.760 -1.666 4.652 1.00 90.06 72 SER A O 1
ATOM 571 N N . THR A 1 73 ? -21.516 -2.583 3.580 1.00 90.31 73 THR A N 1
ATOM 572 C CA . THR A 1 73 ? -22.526 -1.642 4.104 1.00 90.31 73 THR A CA 1
ATOM 573 C C . THR A 1 73 ? -22.616 -1.687 5.637 1.00 90.31 73 THR A C 1
ATOM 575 O O . THR A 1 73 ? -22.778 -0.655 6.298 1.00 90.31 73 THR A O 1
ATOM 578 N N . ASN A 1 74 ? -22.367 -2.858 6.233 1.00 94.06 74 ASN A N 1
ATOM 579 C CA . ASN A 1 74 ? -22.399 -3.082 7.677 1.00 94.06 74 ASN A CA 1
ATOM 580 C C . ASN A 1 74 ? -21.184 -2.509 8.415 1.00 94.06 74 ASN A C 1
ATOM 582 O O . ASN A 1 74 ? -21.163 -2.486 9.647 1.00 94.06 74 ASN A O 1
ATOM 586 N N . CYS A 1 75 ? -20.172 -2.003 7.702 1.00 93.50 75 CYS A N 1
ATOM 587 C CA . CYS A 1 75 ? -19.032 -1.343 8.331 1.00 93.50 75 CYS A CA 1
ATOM 588 C C . CYS A 1 75 ? -19.440 -0.057 9.060 1.00 93.50 75 CYS A C 1
ATOM 590 O O . CYS A 1 75 ? -18.800 0.296 10.049 1.00 93.50 75 CYS A O 1
ATOM 592 N N . LYS A 1 76 ? -20.487 0.648 8.602 1.00 91.94 76 LYS A N 1
ATOM 593 C CA . LYS A 1 76 ? -20.984 1.890 9.230 1.00 91.94 76 LYS A CA 1
ATOM 594 C C . LYS A 1 76 ? -19.877 2.935 9.474 1.00 91.94 76 LYS A C 1
ATOM 596 O O . LYS A 1 76 ? -19.839 3.575 10.520 1.00 91.94 76 LYS A O 1
ATOM 601 N N . LYS A 1 77 ? -18.962 3.097 8.506 1.00 91.38 77 LYS A N 1
ATOM 602 C CA . LYS A 1 77 ? -17.825 4.047 8.545 1.00 91.38 77 LYS A CA 1
ATOM 603 C C . LYS A 1 77 ? -16.848 3.846 9.717 1.00 91.38 77 LYS A C 1
ATOM 605 O O . LYS A 1 77 ? -16.230 4.799 10.176 1.00 91.38 77 LYS A O 1
ATOM 610 N N . THR A 1 78 ? -16.688 2.611 10.189 1.00 94.31 78 THR A N 1
ATOM 611 C CA . THR A 1 78 ? -15.760 2.284 11.290 1.00 94.31 78 THR A CA 1
ATOM 612 C C . THR A 1 78 ? -14.304 2.085 10.855 1.00 94.31 78 THR A C 1
ATOM 614 O O . THR A 1 78 ? -13.430 2.051 11.714 1.00 94.31 78 THR A O 1
ATOM 617 N N . CYS A 1 79 ? -14.021 1.978 9.550 1.00 94.88 79 CYS A N 1
ATOM 618 C CA . CYS A 1 79 ? -12.655 1.952 9.012 1.00 94.88 79 CYS A CA 1
ATOM 619 C C . CYS A 1 79 ? -12.302 3.231 8.237 1.00 94.88 79 CYS A C 1
ATOM 621 O O . CYS A 1 79 ? -13.183 3.971 7.793 1.00 94.88 79 CYS A O 1
ATOM 623 N N . ASP A 1 80 ? -11.005 3.460 8.040 1.00 93.31 80 ASP A N 1
ATOM 624 C CA . ASP A 1 80 ? -10.437 4.582 7.283 1.00 93.31 80 ASP A CA 1
ATOM 625 C C . ASP A 1 80 ? -11.005 4.662 5.855 1.00 93.31 80 ASP A C 1
ATOM 627 O O . ASP A 1 80 ? -11.527 5.704 5.464 1.00 93.31 80 ASP A O 1
ATOM 631 N N . ASN A 1 81 ? -11.034 3.550 5.116 1.00 91.94 81 ASN A N 1
ATOM 632 C CA . ASN A 1 81 ? -11.533 3.541 3.736 1.00 91.94 81 ASN A CA 1
ATOM 633 C C . ASN A 1 81 ? -13.015 3.955 3.650 1.00 91.94 81 ASN A C 1
ATOM 635 O O . ASN A 1 81 ? -13.357 4.859 2.890 1.00 91.94 81 ASN A O 1
ATOM 639 N N . CYS A 1 82 ? -13.888 3.378 4.488 1.00 90.94 82 CYS A N 1
ATOM 640 C CA . CYS A 1 82 ? -15.322 3.714 4.508 1.00 90.94 82 CYS A CA 1
ATOM 641 C C . CYS A 1 82 ? -15.629 5.095 5.107 1.00 90.94 82 CYS A C 1
ATOM 643 O O . CYS A 1 82 ? -16.701 5.648 4.860 1.00 90.94 82 CYS A O 1
ATOM 645 N N . SER A 1 83 ? -14.746 5.624 5.958 1.00 91.19 83 SER A N 1
ATOM 646 C CA . SER A 1 83 ? -14.887 6.979 6.505 1.00 91.19 83 SER A CA 1
ATOM 647 C C . SER A 1 83 ? -14.414 8.048 5.520 1.00 91.19 83 SER A C 1
ATOM 649 O O . SER A 1 83 ? -14.896 9.181 5.581 1.00 91.19 83 SER A O 1
ATOM 651 N N . SER A 1 84 ? -13.541 7.690 4.573 1.00 86.19 84 SER A N 1
ATOM 652 C CA . SER A 1 84 ? -13.139 8.580 3.491 1.00 86.19 84 SER A CA 1
ATOM 653 C C . SER A 1 84 ? -14.328 8.873 2.563 1.00 86.19 84 SER A C 1
ATOM 655 O O . SER A 1 84 ? -14.976 7.978 2.030 1.00 86.19 84 SER A O 1
ATOM 657 N N . SER A 1 85 ? -14.652 10.151 2.371 1.00 72.88 85 SER A N 1
ATOM 658 C CA . SER A 1 85 ? -15.755 10.606 1.510 1.00 72.88 85 SER A CA 1
ATOM 659 C C . SER A 1 85 ? -15.331 10.810 0.050 1.00 72.88 85 SER A C 1
ATOM 661 O O . SER A 1 85 ? -15.915 11.625 -0.666 1.00 72.88 85 SER A O 1
ATOM 663 N N . LYS A 1 86 ? -14.281 10.113 -0.398 1.00 82.00 86 LYS A N 1
ATOM 664 C CA . LYS A 1 86 ? -13.721 10.302 -1.737 1.00 82.00 86 LYS A CA 1
ATOM 665 C C . LYS A 1 86 ? -14.601 9.598 -2.766 1.00 82.00 86 LYS A C 1
ATOM 667 O O . LYS A 1 86 ? -14.942 8.430 -2.612 1.00 82.00 86 LYS A O 1
ATOM 672 N N . THR A 1 87 ? -14.943 10.300 -3.838 1.00 83.81 87 THR A N 1
ATOM 673 C CA . THR A 1 87 ? -15.559 9.686 -5.018 1.00 83.81 87 THR A CA 1
ATOM 674 C C . THR A 1 87 ? -14.553 8.761 -5.678 1.00 83.81 87 THR A C 1
ATOM 676 O O . THR A 1 87 ? -13.420 9.166 -5.922 1.00 83.81 87 THR A O 1
ATOM 679 N N . LEU A 1 88 ? -14.953 7.530 -5.962 1.00 86.38 88 LEU A N 1
ATOM 680 C CA . LEU A 1 88 ? -14.099 6.520 -6.572 1.00 86.38 88 LEU A CA 1
ATOM 681 C C . LEU A 1 88 ? -14.397 6.448 -8.067 1.00 86.38 88 LEU A C 1
ATOM 683 O O . LEU A 1 88 ? -15.557 6.522 -8.464 1.00 86.38 88 LEU A O 1
ATOM 687 N N . ILE A 1 89 ? -13.351 6.318 -8.878 1.00 88.88 89 ILE A N 1
ATOM 688 C CA . ILE A 1 89 ? -13.465 6.110 -10.321 1.00 88.88 89 ILE A CA 1
ATOM 689 C C . ILE A 1 89 ? -12.642 4.897 -10.734 1.00 88.88 89 ILE A C 1
ATOM 691 O O . ILE A 1 89 ? -11.493 4.739 -10.309 1.00 88.88 89 ILE A O 1
ATOM 695 N N . ASP A 1 90 ? -13.243 4.057 -11.567 1.00 89.12 90 ASP A N 1
ATOM 696 C CA . ASP A 1 90 ? -12.537 3.007 -12.286 1.00 89.12 90 ASP A CA 1
ATOM 697 C C . ASP A 1 90 ? -11.732 3.649 -13.413 1.00 89.12 90 ASP A C 1
ATOM 699 O O . ASP A 1 90 ? -12.275 4.362 -14.258 1.00 89.12 90 ASP A O 1
ATOM 703 N N . LYS A 1 91 ? -10.418 3.431 -13.404 1.00 91.31 91 LYS A N 1
ATOM 704 C CA . LYS A 1 91 ? -9.523 3.847 -14.484 1.00 91.31 91 LYS A CA 1
ATOM 705 C C . LYS A 1 91 ? -8.939 2.606 -15.139 1.00 91.31 91 LYS A C 1
ATOM 707 O O . LYS A 1 91 ? -8.384 1.745 -14.453 1.00 91.31 91 LYS A O 1
ATOM 712 N N . ASP A 1 92 ? -9.024 2.541 -16.462 1.00 93.81 92 ASP A N 1
ATOM 713 C CA . ASP A 1 92 ? -8.204 1.616 -17.238 1.00 93.81 92 ASP A CA 1
ATOM 714 C C . ASP A 1 92 ? -6.751 2.108 -17.210 1.00 93.81 92 ASP A C 1
ATOM 716 O O . ASP A 1 92 ? -6.438 3.216 -17.650 1.00 93.81 92 ASP A O 1
ATOM 720 N N . VAL A 1 93 ? -5.866 1.293 -16.639 1.00 94.81 93 VAL A N 1
ATOM 721 C CA . VAL A 1 93 ? -4.432 1.576 -16.519 1.00 94.81 93 VAL A CA 1
ATOM 722 C C . VAL A 1 93 ? -3.593 0.632 -17.379 1.00 94.81 93 VAL A C 1
ATOM 724 O O . VAL A 1 93 ? -2.374 0.585 -17.224 1.00 94.81 93 VAL A O 1
ATOM 727 N N . THR A 1 94 ? -4.206 -0.098 -18.314 1.00 95.06 94 THR A N 1
ATOM 728 C CA . THR A 1 94 ? -3.531 -1.090 -19.166 1.00 95.06 94 THR A CA 1
ATOM 729 C C . THR A 1 94 ? -2.364 -0.480 -19.941 1.00 95.06 94 THR A C 1
ATOM 731 O O . THR A 1 94 ? -1.268 -1.043 -19.965 1.00 95.06 94 THR A O 1
ATOM 734 N N . LEU A 1 95 ? -2.561 0.698 -20.542 1.00 94.56 95 LEU A N 1
ATOM 735 C CA . LEU A 1 95 ? -1.502 1.386 -21.284 1.00 94.56 95 LEU A CA 1
ATOM 736 C C . LEU A 1 95 ? -0.344 1.798 -20.367 1.00 94.56 95 LEU A C 1
ATOM 738 O O . LEU A 1 95 ? 0.818 1.560 -20.695 1.00 94.56 95 LEU A O 1
ATOM 742 N N . ILE A 1 96 ? -0.664 2.368 -19.203 1.00 95.88 96 ILE A N 1
ATOM 743 C CA . ILE A 1 96 ? 0.324 2.786 -18.201 1.00 95.88 96 ILE A CA 1
ATOM 744 C C . ILE A 1 96 ? 1.129 1.570 -17.734 1.00 95.88 96 ILE A C 1
ATOM 746 O O . ILE A 1 96 ? 2.355 1.612 -17.691 1.00 95.88 96 ILE A O 1
ATOM 750 N N . ALA A 1 97 ? 0.452 0.457 -17.456 1.00 95.94 97 ALA A N 1
ATOM 751 C CA . ALA A 1 97 ? 1.082 -0.790 -17.056 1.00 95.94 97 ALA A CA 1
ATOM 752 C C . ALA A 1 97 ? 2.047 -1.323 -18.127 1.00 95.94 97 ALA A C 1
ATOM 754 O O . ALA A 1 97 ? 3.189 -1.655 -17.808 1.00 95.94 97 ALA A O 1
ATOM 755 N N . ARG A 1 98 ? 1.638 -1.343 -19.405 1.00 95.38 98 ARG A N 1
ATOM 756 C CA . ARG A 1 98 ? 2.515 -1.740 -20.524 1.00 95.38 98 ARG A CA 1
ATOM 757 C C . ARG A 1 98 ? 3.749 -0.849 -20.622 1.00 95.38 98 ARG A C 1
ATOM 759 O O . ARG A 1 98 ? 4.858 -1.361 -20.764 1.00 95.38 98 ARG A O 1
ATOM 766 N N . GLN A 1 99 ? 3.570 0.466 -20.510 1.00 96.00 99 GLN A N 1
ATOM 767 C CA . GLN A 1 99 ? 4.675 1.423 -20.540 1.00 96.00 99 GLN A CA 1
ATOM 768 C C . GLN A 1 99 ? 5.630 1.226 -19.358 1.00 96.00 99 GLN A C 1
ATOM 770 O O . GLN A 1 99 ? 6.840 1.225 -19.557 1.00 96.00 99 GLN A O 1
ATOM 775 N N . LEU A 1 100 ? 5.120 0.993 -18.146 1.00 96.44 100 LEU A N 1
ATOM 776 C CA . LEU A 1 100 ? 5.955 0.721 -16.973 1.00 96.44 100 LEU A CA 1
ATOM 777 C C . LEU A 1 100 ? 6.771 -0.565 -17.145 1.00 96.44 100 LEU A C 1
ATOM 779 O O . LEU A 1 100 ? 7.978 -0.549 -16.916 1.00 96.44 100 LEU A O 1
ATOM 783 N N . VAL A 1 101 ? 6.156 -1.653 -17.618 1.00 95.62 101 VAL A N 1
ATOM 784 C CA . VAL A 1 101 ? 6.876 -2.904 -17.920 1.00 95.62 101 VAL A CA 1
ATOM 785 C C . VAL A 1 101 ? 7.956 -2.673 -18.979 1.00 95.62 101 VAL A C 1
ATOM 787 O O . VAL A 1 101 ? 9.087 -3.135 -18.823 1.00 95.62 101 VAL A O 1
ATOM 790 N N . GLN A 1 102 ? 7.640 -1.930 -20.041 1.00 94.88 102 GLN A N 1
ATOM 791 C CA . GLN A 1 102 ? 8.603 -1.600 -21.088 1.00 94.88 102 GLN A CA 1
ATOM 792 C C . GLN A 1 102 ? 9.756 -0.740 -20.552 1.00 94.88 102 GLN A C 1
ATOM 794 O O . GLN A 1 102 ? 10.912 -0.984 -20.887 1.00 94.88 102 GLN A O 1
ATOM 799 N N . LEU A 1 103 ? 9.473 0.218 -19.669 1.00 95.50 103 LEU A N 1
ATOM 800 C CA . LEU A 1 103 ? 10.489 1.057 -19.040 1.00 95.50 103 LEU A CA 1
ATOM 801 C C . LEU A 1 103 ? 11.447 0.240 -18.161 1.00 95.50 103 LEU A C 1
ATOM 803 O O . LEU A 1 103 ? 12.658 0.463 -18.196 1.00 95.50 103 LEU A O 1
ATOM 807 N N . VAL A 1 104 ? 10.940 -0.746 -17.418 1.00 95.31 104 VAL A N 1
ATOM 808 C CA . VAL A 1 104 ? 11.786 -1.664 -16.634 1.00 95.31 104 VAL A CA 1
ATOM 809 C C . VAL A 1 104 ? 12.725 -2.463 -17.548 1.00 95.31 104 VAL A C 1
ATOM 811 O O . VAL A 1 104 ? 13.909 -2.598 -17.237 1.00 95.31 104 VAL A O 1
ATOM 814 N N . LYS A 1 105 ? 12.249 -2.904 -18.724 1.00 93.94 105 LYS A N 1
ATOM 815 C CA . LYS A 1 105 ? 13.102 -3.565 -19.730 1.00 93.94 105 LYS A CA 1
ATOM 816 C C . LYS A 1 105 ? 14.182 -2.634 -20.288 1.00 93.94 105 LYS A C 1
ATOM 818 O O . LYS A 1 105 ? 15.338 -3.035 -20.379 1.00 93.94 105 LYS A O 1
ATOM 823 N N . LEU A 1 106 ? 13.825 -1.397 -20.641 1.00 93.12 106 LEU A N 1
ATOM 824 C CA . LEU A 1 106 ? 14.765 -0.407 -21.194 1.00 93.12 106 LEU A CA 1
ATOM 825 C C . LEU A 1 106 ? 15.853 -0.006 -20.195 1.00 93.12 106 LEU A C 1
ATOM 827 O O . LEU A 1 106 ? 16.982 0.269 -20.583 1.00 93.12 106 LEU A O 1
ATOM 831 N N . THR A 1 107 ? 15.521 -0.003 -18.906 1.00 91.06 107 THR A N 1
ATOM 832 C CA . THR A 1 107 ? 16.459 0.302 -17.815 1.00 91.06 107 THR A CA 1
ATOM 833 C C . THR A 1 107 ? 17.253 -0.924 -17.344 1.00 91.06 107 THR A C 1
ATOM 835 O O . THR A 1 107 ? 17.914 -0.886 -16.304 1.00 91.06 107 THR A O 1
ATOM 838 N N . VAL A 1 108 ? 17.226 -2.013 -18.125 1.00 89.88 108 VAL A N 1
ATOM 839 C CA . VAL A 1 108 ? 18.026 -3.234 -17.927 1.00 89.88 108 VAL A CA 1
ATOM 840 C C . VAL A 1 108 ? 17.774 -3.895 -16.562 1.00 89.88 108 VAL A C 1
ATOM 842 O O . VAL A 1 108 ? 18.650 -4.566 -16.025 1.00 89.88 108 VAL A O 1
ATOM 845 N N . GLU A 1 109 ? 16.588 -3.700 -15.971 1.00 90.75 109 GLU A N 1
ATOM 846 C CA . GLU A 1 109 ? 16.172 -4.354 -14.716 1.00 90.75 109 GLU A CA 1
ATOM 847 C C . GLU A 1 109 ? 17.134 -4.114 -13.526 1.00 90.75 109 GLU A C 1
ATOM 849 O O . GLU A 1 109 ? 17.342 -4.967 -12.657 1.00 90.75 109 GLU A O 1
ATOM 854 N N . ARG A 1 110 ? 17.777 -2.937 -13.500 1.00 88.56 110 ARG A N 1
ATOM 855 C CA . ARG A 1 110 ? 18.823 -2.576 -12.521 1.00 88.56 110 ARG A CA 1
ATOM 856 C C . ARG A 1 110 ? 18.436 -1.487 -11.534 1.00 88.56 110 ARG A C 1
ATOM 858 O O . ARG A 1 110 ? 19.284 -1.031 -10.770 1.00 88.56 110 ARG A O 1
ATOM 865 N N . PHE A 1 111 ? 17.174 -1.082 -11.519 1.00 92.12 111 PHE A N 1
ATOM 866 C CA . PHE A 1 111 ? 16.726 0.067 -10.742 1.00 92.12 111 PHE A CA 1
ATOM 867 C C . PHE A 1 111 ? 15.547 -0.273 -9.836 1.00 92.12 111 PHE A C 1
ATOM 869 O O . PHE A 1 111 ? 14.802 -1.221 -10.081 1.00 92.12 111 PHE A O 1
ATOM 876 N N . SER A 1 112 ? 15.404 0.508 -8.768 1.00 92.81 112 SER A N 1
ATOM 877 C CA . SER A 1 112 ? 14.318 0.373 -7.799 1.00 92.81 112 SER A CA 1
ATOM 878 C C . SER A 1 112 ? 13.005 0.938 -8.335 1.00 92.81 112 SER A C 1
ATOM 880 O O . SER A 1 112 ? 12.999 1.808 -9.210 1.00 92.81 112 SER A O 1
ATOM 882 N N . SER A 1 113 ? 11.887 0.505 -7.749 1.00 92.88 113 SER A N 1
ATOM 883 C CA . SER A 1 113 ? 10.547 1.013 -8.073 1.00 92.88 113 SER A CA 1
ATOM 884 C C . SER A 1 113 ? 10.464 2.542 -7.987 1.00 92.88 113 SER A C 1
ATOM 886 O O . SER A 1 113 ? 9.929 3.190 -8.886 1.00 92.88 113 SER A O 1
ATOM 888 N N . ALA A 1 114 ? 11.088 3.137 -6.966 1.00 92.38 114 ALA A N 1
ATOM 889 C CA . ALA A 1 114 ? 11.162 4.586 -6.800 1.00 92.38 114 ALA A CA 1
ATOM 890 C C . ALA A 1 114 ? 11.828 5.284 -7.998 1.00 92.38 114 ALA A C 1
ATOM 892 O O . ALA A 1 114 ? 11.302 6.280 -8.488 1.00 92.38 114 ALA A O 1
ATOM 893 N N . HIS A 1 115 ? 12.948 4.758 -8.507 1.00 94.31 115 HIS A N 1
ATOM 894 C CA . HIS A 1 115 ? 13.636 5.347 -9.662 1.00 94.31 115 HIS A CA 1
ATOM 895 C C . HIS A 1 115 ? 12.806 5.229 -10.941 1.00 94.31 115 HIS A C 1
ATOM 897 O O . HIS A 1 115 ? 12.701 6.197 -11.689 1.00 94.31 115 HIS A O 1
ATOM 903 N N . ILE A 1 116 ? 12.166 4.079 -11.169 1.00 95.94 116 ILE A N 1
ATOM 904 C CA . ILE A 1 116 ? 11.283 3.869 -12.328 1.00 95.94 116 ILE A CA 1
ATOM 905 C C . ILE A 1 116 ? 10.120 4.869 -12.321 1.00 95.94 116 ILE A C 1
ATOM 907 O O . ILE A 1 116 ? 9.833 5.471 -13.355 1.00 95.94 116 ILE A O 1
ATOM 911 N N . VAL A 1 117 ? 9.492 5.111 -11.164 1.00 95.50 117 VAL A N 1
ATOM 912 C CA . VAL A 1 117 ? 8.417 6.113 -11.034 1.00 95.50 117 VAL A CA 1
ATOM 913 C C . VAL A 1 117 ? 8.921 7.522 -11.346 1.00 95.50 117 VAL A C 1
ATOM 915 O O . VAL A 1 117 ? 8.238 8.272 -12.042 1.00 95.50 117 VAL A O 1
ATOM 918 N N . GLU A 1 118 ? 10.107 7.895 -10.863 1.00 95.31 118 GLU A N 1
ATOM 919 C CA . GLU A 1 118 ? 10.696 9.209 -11.145 1.00 95.31 118 GLU A CA 1
ATOM 920 C C . GLU A 1 118 ? 10.969 9.393 -12.648 1.00 95.31 118 GLU A C 1
ATOM 922 O O . GLU A 1 118 ? 10.599 10.424 -13.210 1.00 95.31 118 GLU A O 1
ATOM 927 N N . VAL A 1 119 ? 11.534 8.384 -13.322 1.00 96.00 119 VAL A N 1
ATOM 928 C CA . VAL A 1 119 ? 11.764 8.413 -14.778 1.00 96.00 119 VAL A CA 1
ATOM 929 C C . VAL A 1 119 ? 10.437 8.514 -15.537 1.00 96.00 119 VAL A C 1
ATOM 931 O O . VAL A 1 119 ? 10.268 9.402 -16.372 1.00 96.00 119 VAL A O 1
ATOM 934 N N . TYR A 1 120 ? 9.462 7.663 -15.213 1.00 96.81 120 TYR A N 1
ATOM 935 C CA . TYR A 1 120 ? 8.172 7.630 -15.905 1.00 96.81 120 TYR A CA 1
ATOM 936 C C . TYR A 1 120 ? 7.392 8.946 -15.768 1.00 96.81 120 TYR A C 1
ATOM 938 O O . TYR A 1 120 ? 6.763 9.404 -16.720 1.00 96.81 120 TYR A O 1
ATOM 946 N N . ARG A 1 121 ? 7.471 9.605 -14.605 1.00 96.81 121 ARG A N 1
ATOM 947 C CA . ARG A 1 121 ? 6.835 10.914 -14.366 1.00 96.81 121 ARG A CA 1
ATOM 948 C C . ARG A 1 121 ? 7.613 12.099 -14.945 1.00 96.81 121 ARG A C 1
ATOM 950 O O . ARG A 1 121 ? 7.102 13.216 -14.914 1.00 96.81 121 ARG A O 1
ATOM 957 N N . GLY A 1 122 ? 8.812 11.873 -15.484 1.00 94.25 122 GLY A N 1
ATOM 958 C CA . GLY A 1 122 ? 9.614 12.903 -16.147 1.00 94.25 122 GLY A CA 1
ATOM 959 C C . GLY A 1 122 ? 10.495 13.721 -15.201 1.00 94.25 122 GLY A C 1
ATOM 960 O O . GLY A 1 122 ? 10.812 14.873 -15.486 1.00 94.25 122 GLY A O 1
ATOM 961 N N . SER A 1 123 ? 10.869 13.155 -14.054 1.00 94.44 123 SER A N 1
ATOM 962 C CA . SER A 1 123 ? 11.769 13.791 -13.089 1.00 94.44 123 SER A CA 1
ATOM 963 C C . SER A 1 123 ? 13.159 14.002 -13.694 1.00 94.44 123 SER A C 1
ATOM 965 O O . SER A 1 123 ? 13.668 13.148 -14.420 1.00 94.44 123 SER A O 1
ATOM 967 N N . LEU A 1 124 ? 13.796 15.130 -13.374 1.00 93.00 124 LEU A N 1
ATOM 968 C CA . LEU A 1 124 ? 15.144 15.492 -13.840 1.00 93.00 124 LEU A CA 1
ATOM 969 C C . LEU A 1 124 ? 16.184 15.436 -12.711 1.00 93.00 124 LEU A C 1
ATOM 971 O O . LEU A 1 124 ? 17.206 16.125 -12.754 1.00 93.00 124 LEU A O 1
ATOM 975 N N . ASN A 1 125 ? 15.921 14.615 -11.694 1.00 93.44 125 ASN A N 1
ATOM 976 C CA . ASN A 1 125 ? 16.820 14.434 -10.561 1.00 93.44 125 ASN A CA 1
ATOM 977 C C . ASN A 1 125 ? 18.201 13.932 -11.004 1.00 93.44 125 ASN A C 1
ATOM 979 O O . ASN A 1 125 ? 18.351 13.268 -12.032 1.00 93.44 125 ASN A O 1
ATOM 983 N N . GLN A 1 126 ? 19.219 14.199 -10.181 1.00 93.12 126 GLN A N 1
ATOM 984 C CA . GLN A 1 126 ? 20.613 13.857 -10.480 1.00 93.12 126 GLN A CA 1
ATOM 985 C C . GLN A 1 126 ? 20.794 12.373 -10.840 1.00 93.12 126 GLN A C 1
ATOM 987 O O . GLN A 1 126 ? 21.546 12.054 -11.756 1.00 93.12 126 GLN A O 1
ATOM 992 N N . ALA A 1 127 ? 20.061 11.470 -10.179 1.00 91.12 127 ALA A N 1
ATOM 993 C CA . ALA A 1 127 ? 20.080 10.041 -10.487 1.00 91.12 127 ALA A CA 1
ATOM 994 C C . ALA A 1 127 ? 19.557 9.721 -11.899 1.00 91.12 127 ALA A C 1
ATOM 996 O O . ALA A 1 127 ? 20.104 8.844 -12.562 1.00 91.12 127 ALA A O 1
ATOM 997 N N . VAL A 1 128 ? 18.527 10.422 -12.383 1.00 93.50 128 VAL A N 1
ATOM 998 C CA . VAL A 1 128 ? 17.971 10.220 -13.732 1.00 93.50 128 VAL A CA 1
ATOM 999 C C . VAL A 1 128 ? 18.982 10.672 -14.785 1.00 93.50 128 VAL A C 1
ATOM 1001 O O . VAL A 1 128 ? 19.330 9.886 -15.663 1.00 93.50 128 VAL A O 1
ATOM 1004 N N . LYS A 1 129 ? 19.534 11.882 -14.625 1.00 94.00 129 LYS A N 1
ATOM 1005 C CA . LYS A 1 129 ? 20.545 12.448 -15.535 1.00 94.00 129 LYS A CA 1
ATOM 1006 C C . LYS A 1 129 ? 21.832 11.627 -15.566 1.00 94.00 129 LYS A C 1
ATOM 1008 O O . LYS A 1 129 ? 22.369 11.344 -16.631 1.00 94.00 129 LYS A O 1
ATOM 1013 N N . LYS A 1 130 ? 22.315 11.191 -14.396 1.00 93.62 130 LYS A N 1
ATOM 1014 C CA . LYS A 1 130 ? 23.530 10.367 -14.279 1.00 93.62 130 LYS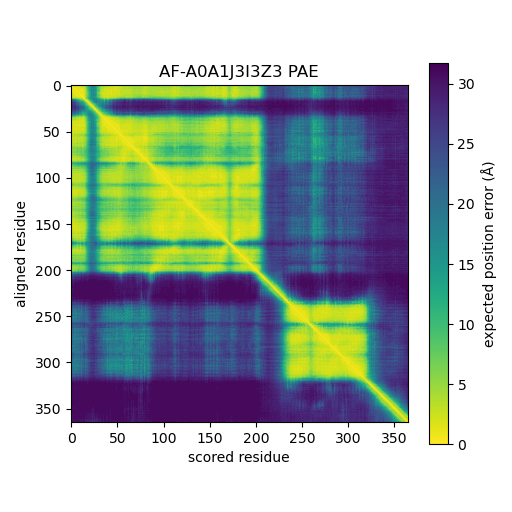 A CA 1
ATOM 1015 C C . LYS A 1 130 ? 23.421 9.071 -15.084 1.00 93.62 130 LYS A C 1
ATOM 1017 O O . LYS A 1 130 ? 24.406 8.639 -15.669 1.00 93.62 130 LYS A O 1
ATOM 1022 N N . ASN A 1 131 ? 22.233 8.469 -15.118 1.00 91.38 131 ASN A N 1
ATOM 1023 C CA . ASN A 1 131 ? 21.980 7.234 -15.857 1.00 91.38 131 ASN A CA 1
ATOM 1024 C C . ASN A 1 131 ? 21.479 7.476 -17.293 1.00 91.38 131 ASN A C 1
ATOM 1026 O O . ASN A 1 131 ? 21.172 6.511 -17.982 1.00 91.38 131 ASN A O 1
ATOM 1030 N N . ARG A 1 132 ? 21.398 8.735 -17.756 1.00 92.31 132 ARG A N 1
ATOM 1031 C CA . ARG A 1 132 ? 20.856 9.121 -19.074 1.00 92.31 132 ARG A CA 1
ATOM 1032 C C . ARG A 1 132 ? 19.443 8.584 -19.326 1.00 92.31 132 ARG A C 1
ATOM 1034 O O . ARG A 1 132 ? 19.097 8.195 -20.435 1.00 92.31 132 ARG A O 1
ATOM 1041 N N . HIS A 1 133 ? 18.627 8.510 -18.278 1.00 93.56 133 HIS A N 1
ATOM 1042 C CA . HIS A 1 133 ? 17.238 8.054 -18.390 1.00 93.56 133 HIS A CA 1
ATOM 1043 C C . HIS A 1 133 ? 16.271 9.181 -18.776 1.00 93.56 133 HIS A C 1
ATOM 1045 O O . HIS A 1 133 ? 15.095 8.924 -19.010 1.00 93.56 133 HIS A O 1
ATOM 1051 N N . ASP A 1 134 ? 16.761 10.416 -18.834 1.00 92.94 134 ASP A N 1
ATOM 1052 C CA . ASP A 1 134 ? 16.063 11.597 -19.338 1.00 92.94 134 ASP A CA 1
ATOM 1053 C C . ASP A 1 134 ? 15.894 11.589 -20.864 1.00 92.94 134 ASP A C 1
ATOM 1055 O O . ASP A 1 134 ? 14.977 12.222 -21.373 1.00 92.94 134 ASP A O 1
ATOM 1059 N N . SER A 1 135 ? 16.720 10.834 -21.597 1.00 92.38 135 SER A N 1
ATOM 1060 C CA . SER A 1 135 ? 16.613 10.690 -23.056 1.00 92.38 135 SER A CA 1
ATOM 1061 C C . SER A 1 135 ? 15.747 9.508 -23.511 1.00 92.38 135 SER A C 1
ATOM 1063 O O . SER A 1 135 ? 15.563 9.299 -24.711 1.00 92.38 135 SER A O 1
ATOM 1065 N N . LEU A 1 136 ? 15.213 8.706 -22.582 1.00 94.19 136 LEU A N 1
ATOM 1066 C CA . LEU A 1 136 ? 14.348 7.575 -22.917 1.00 94.19 136 LEU A CA 1
ATOM 1067 C C . LEU A 1 136 ? 12.993 8.067 -23.441 1.00 94.19 136 LEU A C 1
ATOM 1069 O O . LEU A 1 136 ? 12.388 8.960 -22.861 1.00 94.19 136 LEU A O 1
ATOM 1073 N N . HIS A 1 137 ? 12.445 7.402 -24.461 1.00 93.94 137 HIS A N 1
ATOM 1074 C CA . HIS A 1 137 ? 11.144 7.769 -25.046 1.00 93.94 137 HIS A CA 1
ATOM 1075 C C . HIS A 1 137 ? 9.957 7.682 -24.067 1.00 93.94 137 HIS A C 1
ATOM 1077 O O . HIS A 1 137 ? 8.922 8.297 -24.297 1.00 93.94 137 HIS A O 1
ATOM 1083 N N . LEU A 1 138 ? 10.091 6.906 -22.984 1.00 94.44 138 LEU A N 1
ATOM 1084 C CA . LEU A 1 138 ? 9.079 6.790 -21.926 1.00 94.44 138 LEU A CA 1
ATOM 1085 C C . LEU A 1 138 ? 9.315 7.752 -20.753 1.00 94.44 138 LEU A C 1
ATOM 1087 O O . LEU A 1 138 ? 8.531 7.745 -19.801 1.00 94.44 138 LEU A O 1
ATOM 1091 N N . HIS A 1 139 ? 10.373 8.568 -20.789 1.00 95.81 139 HIS A N 1
ATOM 1092 C CA . HIS A 1 139 ? 10.571 9.624 -19.801 1.00 95.81 139 HIS A CA 1
ATOM 1093 C C . HIS A 1 139 ? 9.438 10.646 -19.917 1.00 95.81 139 HIS A C 1
ATOM 1095 O O . HIS A 1 139 ? 9.131 11.143 -20.996 1.00 95.81 139 HIS A O 1
ATOM 1101 N N . GLY A 1 140 ? 8.756 10.915 -18.805 1.00 93.81 140 GLY A N 1
ATOM 1102 C CA . GLY A 1 140 ? 7.641 11.866 -18.778 1.00 93.81 140 GLY A CA 1
ATOM 1103 C C . GLY A 1 140 ? 6.315 11.369 -19.363 1.00 93.81 140 GLY A C 1
ATOM 1104 O O . GLY A 1 140 ? 5.326 12.099 -19.273 1.00 93.81 140 GLY A O 1
ATOM 1105 N N . ALA A 1 141 ? 6.229 10.136 -19.876 1.00 95.38 141 ALA A N 1
ATOM 1106 C CA . ALA A 1 141 ? 4.973 9.566 -20.382 1.00 95.38 141 ALA A CA 1
ATOM 1107 C C . ALA A 1 141 ? 3.855 9.551 -19.313 1.00 95.38 141 ALA A C 1
ATOM 1109 O O . ALA A 1 141 ? 2.678 9.753 -19.613 1.00 95.38 141 ALA A O 1
ATOM 1110 N N . GLY A 1 142 ? 4.229 9.398 -18.040 1.00 94.12 142 GLY A N 1
ATOM 1111 C CA . GLY A 1 142 ? 3.341 9.418 -16.879 1.00 94.12 142 GLY A CA 1
ATOM 1112 C C . GLY A 1 142 ? 3.187 10.773 -16.187 1.00 94.12 142 GLY A C 1
ATOM 1113 O O . GLY A 1 142 ? 2.752 10.804 -15.038 1.00 94.12 142 GLY A O 1
ATOM 1114 N N . LYS A 1 143 ? 3.556 11.901 -16.814 1.00 94.69 143 LYS A N 1
ATOM 1115 C CA . LYS A 1 143 ? 3.532 13.236 -16.171 1.00 94.69 143 LYS A CA 1
ATOM 1116 C C . LYS A 1 143 ? 2.153 13.643 -15.628 1.00 94.69 143 LYS A C 1
ATOM 1118 O O . LYS A 1 143 ? 2.070 14.394 -14.660 1.00 94.69 143 LYS A O 1
ATOM 1123 N N . HIS A 1 144 ? 1.083 13.133 -16.232 1.00 91.81 144 HIS A N 1
ATOM 1124 C CA . HIS A 1 144 ? -0.301 13.370 -15.815 1.00 91.81 144 HIS A CA 1
ATOM 1125 C C . HIS A 1 144 ? -0.684 12.643 -14.511 1.00 91.81 144 HIS A C 1
ATOM 1127 O O . HIS A 1 144 ? -1.701 12.977 -13.908 1.00 91.81 144 HIS A O 1
ATOM 1133 N N . LEU A 1 145 ? 0.113 11.668 -14.061 1.00 92.50 145 LEU A N 1
ATOM 1134 C CA . LEU A 1 145 ? -0.140 10.908 -12.840 1.00 92.50 145 LEU A CA 1
ATOM 1135 C C . LEU A 1 145 ? 0.509 11.574 -11.625 1.00 92.50 145 LEU A C 1
ATOM 1137 O O . LEU A 1 145 ? 1.658 12.045 -11.655 1.00 92.50 145 LEU A O 1
ATOM 1141 N N . SER A 1 146 ? -0.196 11.537 -10.498 1.00 92.06 146 SER A N 1
ATOM 1142 C CA . SER A 1 146 ? 0.419 11.837 -9.207 1.00 92.06 146 SER A CA 1
ATOM 1143 C C . SER A 1 146 ? 1.466 10.775 -8.836 1.00 92.06 146 SER A C 1
ATOM 1145 O O . SER A 1 146 ? 1.459 9.652 -9.344 1.00 92.06 146 SER A O 1
ATOM 1147 N N . LYS A 1 147 ? 2.399 11.123 -7.937 1.00 91.69 147 LYS A N 1
ATOM 1148 C CA . LYS A 1 147 ? 3.436 10.181 -7.477 1.00 91.69 147 LYS A CA 1
ATOM 1149 C C . LYS A 1 147 ? 2.815 8.932 -6.853 1.00 91.69 147 LYS A C 1
ATOM 1151 O O . LYS A 1 147 ? 3.249 7.827 -7.151 1.00 91.69 147 LYS A O 1
ATOM 1156 N N . SER A 1 148 ? 1.790 9.124 -6.026 1.00 89.88 148 SER A N 1
ATOM 1157 C CA . SER A 1 148 ? 1.061 8.045 -5.362 1.00 89.88 148 SER A CA 1
ATOM 1158 C C . SER A 1 148 ? 0.330 7.146 -6.356 1.00 89.88 148 SER A C 1
ATOM 1160 O O . SER A 1 148 ? 0.421 5.931 -6.226 1.00 89.88 148 SER A O 1
ATOM 1162 N N . GLU A 1 149 ? -0.342 7.706 -7.369 1.00 91.50 149 GLU A N 1
ATOM 1163 C CA . GLU A 1 149 ? -1.002 6.905 -8.411 1.00 91.50 149 GLU A CA 1
ATOM 1164 C C . GLU A 1 149 ? 0.008 6.073 -9.205 1.00 91.50 149 GLU A C 1
ATOM 1166 O O . GLU A 1 149 ? -0.182 4.869 -9.351 1.00 91.50 149 GLU A O 1
ATOM 1171 N N . ALA A 1 150 ? 1.108 6.681 -9.663 1.00 94.38 150 ALA A N 1
ATOM 1172 C CA . ALA A 1 150 ? 2.138 5.968 -10.417 1.00 94.38 150 ALA A CA 1
ATOM 1173 C C . ALA A 1 150 ? 2.795 4.852 -9.585 1.00 94.38 150 ALA A C 1
ATOM 1175 O O . ALA A 1 150 ? 2.960 3.737 -10.079 1.00 94.38 150 ALA A O 1
ATOM 1176 N N . SER A 1 151 ? 3.122 5.125 -8.316 1.00 93.56 151 SER A N 1
ATOM 1177 C CA . SER A 1 151 ? 3.649 4.112 -7.394 1.00 93.56 151 SER A CA 1
ATOM 1178 C C . SER A 1 151 ? 2.655 2.978 -7.163 1.00 93.56 151 SER A C 1
ATOM 1180 O O . SER A 1 151 ? 3.041 1.821 -7.257 1.00 93.56 151 SER A O 1
ATOM 1182 N N . ARG A 1 152 ? 1.373 3.286 -6.936 1.00 92.88 152 ARG A N 1
ATOM 1183 C CA . ARG A 1 152 ? 0.333 2.276 -6.703 1.00 92.88 152 ARG A CA 1
ATOM 1184 C C . ARG A 1 152 ? 0.103 1.384 -7.923 1.00 92.88 152 ARG A C 1
ATOM 1186 O O . ARG A 1 152 ? -0.080 0.184 -7.762 1.00 92.88 152 ARG A O 1
ATOM 1193 N N . ILE A 1 153 ? 0.147 1.934 -9.140 1.00 94.81 153 ILE A N 1
ATOM 1194 C CA . ILE A 1 153 ? 0.086 1.118 -10.365 1.00 94.81 153 ILE A CA 1
ATOM 1195 C C . ILE A 1 153 ? 1.315 0.209 -10.444 1.00 94.81 153 ILE A C 1
ATOM 1197 O O . ILE A 1 153 ? 1.178 -0.981 -10.704 1.00 94.81 153 ILE A O 1
ATOM 1201 N N . LEU A 1 154 ? 2.514 0.738 -10.182 1.00 95.31 154 LEU A N 1
ATOM 1202 C CA . LEU A 1 154 ? 3.743 -0.051 -10.247 1.00 95.31 154 LEU A CA 1
ATOM 1203 C C . LEU A 1 154 ? 3.763 -1.190 -9.217 1.00 95.31 154 LEU A C 1
ATOM 1205 O O . LEU A 1 154 ? 4.110 -2.316 -9.559 1.00 95.31 154 LEU A O 1
ATOM 1209 N N . HIS A 1 155 ? 3.363 -0.920 -7.976 1.00 94.19 155 HIS A N 1
ATOM 1210 C CA . HIS A 1 155 ? 3.289 -1.929 -6.920 1.00 94.19 155 HIS A CA 1
ATOM 1211 C C . HIS A 1 155 ? 2.176 -2.945 -7.182 1.00 94.19 155 HIS A C 1
ATOM 1213 O O . HIS A 1 155 ? 2.374 -4.136 -6.946 1.00 94.19 155 HIS A O 1
ATOM 1219 N N . TYR A 1 156 ? 1.055 -2.528 -7.780 1.00 94.12 156 TYR A N 1
ATOM 1220 C CA . TYR A 1 156 ? 0.045 -3.465 -8.261 1.00 94.12 156 TYR A CA 1
ATOM 1221 C C . TYR A 1 156 ? 0.651 -4.483 -9.240 1.00 94.12 156 TYR A C 1
ATOM 1223 O O . TYR A 1 156 ? 0.442 -5.682 -9.065 1.00 94.12 156 TYR A O 1
ATOM 1231 N N . LEU A 1 157 ? 1.490 -4.052 -10.191 1.00 94.88 157 LEU A N 1
ATOM 1232 C CA . LEU A 1 157 ? 2.189 -4.977 -11.099 1.00 94.88 157 LEU A CA 1
ATOM 1233 C C . LEU A 1 157 ? 3.113 -5.959 -10.367 1.00 94.88 157 LEU A C 1
ATOM 1235 O O . LEU A 1 157 ? 3.274 -7.086 -10.833 1.00 94.88 157 LEU A O 1
ATOM 1239 N N . VAL A 1 158 ? 3.686 -5.558 -9.228 1.00 93.94 158 VAL A N 1
ATOM 1240 C CA . VAL A 1 158 ? 4.460 -6.456 -8.357 1.00 93.94 158 VAL A CA 1
ATOM 1241 C C . VAL A 1 158 ? 3.546 -7.467 -7.667 1.00 93.94 158 VAL A C 1
ATOM 1243 O O . VAL A 1 158 ? 3.835 -8.655 -7.683 1.00 93.94 158 VAL A O 1
ATOM 1246 N N . THR A 1 159 ? 2.406 -7.035 -7.121 1.00 91.75 159 THR A N 1
ATOM 1247 C CA . THR A 1 159 ? 1.446 -7.949 -6.468 1.00 91.75 159 THR A CA 1
ATOM 1248 C C . THR A 1 159 ? 0.779 -8.942 -7.424 1.00 91.75 159 THR A C 1
ATOM 1250 O O . THR A 1 159 ? 0.293 -9.972 -6.974 1.00 91.75 159 THR A O 1
ATOM 1253 N N . GLN A 1 160 ? 0.736 -8.642 -8.727 1.00 90.81 160 GLN A N 1
ATOM 1254 C CA . GLN A 1 160 ? 0.247 -9.558 -9.768 1.00 90.81 160 GLN A CA 1
ATOM 1255 C C . GLN A 1 160 ? 1.355 -10.466 -10.345 1.00 90.81 160 GLN A C 1
ATOM 1257 O O . GLN A 1 160 ? 1.114 -11.215 -11.295 1.00 90.81 160 GLN A O 1
ATOM 1262 N N . ASP A 1 161 ? 2.576 -10.379 -9.807 1.00 91.62 161 ASP A N 1
ATOM 1263 C CA . ASP A 1 161 ? 3.813 -10.993 -10.307 1.00 91.62 161 ASP A CA 1
ATOM 1264 C C . ASP A 1 161 ? 4.133 -10.686 -11.779 1.00 91.62 161 ASP A C 1
ATOM 1266 O O . ASP A 1 161 ? 4.823 -11.460 -12.441 1.00 91.62 161 ASP A O 1
ATOM 1270 N N . ILE A 1 162 ? 3.632 -9.580 -12.333 1.00 94.38 162 ILE A N 1
ATOM 1271 C CA . ILE A 1 162 ? 4.044 -9.102 -13.664 1.00 94.38 162 ILE A CA 1
ATOM 1272 C C . ILE A 1 162 ? 5.463 -8.529 -13.570 1.00 94.38 162 ILE A C 1
ATOM 1274 O O . ILE A 1 162 ? 6.291 -8.710 -14.469 1.00 94.38 162 ILE A O 1
ATOM 1278 N N . LEU A 1 163 ? 5.742 -7.854 -12.457 1.00 94.62 163 LEU A N 1
ATOM 1279 C CA . LEU A 1 163 ? 7.066 -7.403 -12.061 1.00 94.62 163 LEU A CA 1
ATOM 1280 C C . LEU A 1 163 ? 7.500 -8.152 -10.803 1.00 94.62 163 LEU A C 1
ATOM 1282 O O . LEU A 1 163 ? 6.691 -8.466 -9.939 1.00 94.62 163 LEU A O 1
ATOM 1286 N N . GLU A 1 164 ? 8.793 -8.409 -10.689 1.00 92.44 164 GLU A N 1
ATOM 1287 C CA . GLU A 1 164 ? 9.390 -9.070 -9.538 1.00 92.44 164 GLU A CA 1
ATOM 1288 C C . GLU A 1 164 ? 10.393 -8.130 -8.876 1.00 92.44 164 GLU A C 1
ATOM 1290 O O . GLU A 1 164 ? 11.253 -7.547 -9.533 1.00 92.44 164 GLU A O 1
ATOM 1295 N N . GLU A 1 165 ? 10.314 -7.990 -7.556 1.00 91.00 165 GLU A N 1
ATOM 1296 C CA . GLU A 1 165 ? 11.311 -7.228 -6.806 1.00 91.00 165 GLU A CA 1
ATOM 1297 C C . GLU A 1 165 ? 12.365 -8.127 -6.178 1.00 91.00 165 GLU A C 1
ATOM 1299 O O . GLU A 1 165 ? 12.089 -8.849 -5.222 1.00 91.00 165 GLU A O 1
ATOM 1304 N N . VAL A 1 166 ? 13.597 -8.029 -6.662 1.00 90.19 166 VAL A N 1
ATOM 1305 C CA . VAL A 1 166 ? 14.736 -8.756 -6.107 1.00 90.19 166 VAL A CA 1
ATOM 1306 C C . VAL A 1 166 ? 15.465 -7.869 -5.115 1.00 90.19 166 VAL A C 1
ATOM 1308 O O . VAL A 1 166 ? 15.942 -6.787 -5.456 1.00 90.19 166 VAL A O 1
ATOM 1311 N N . VAL A 1 167 ? 15.569 -8.335 -3.876 1.00 88.06 167 VAL A N 1
ATOM 1312 C CA . VAL A 1 167 ? 16.219 -7.589 -2.802 1.00 88.06 167 VAL A CA 1
ATOM 1313 C C . VAL A 1 167 ? 17.732 -7.813 -2.829 1.00 88.06 167 VAL A C 1
ATOM 1315 O O . VAL A 1 167 ? 18.203 -8.934 -3.000 1.00 88.06 167 VAL A O 1
ATOM 1318 N N . LYS A 1 168 ? 18.500 -6.738 -2.646 1.00 83.19 168 LYS A N 1
ATOM 1319 C CA . LYS A 1 168 ? 19.955 -6.747 -2.490 1.00 83.19 168 LYS A CA 1
ATOM 1320 C C . LYS A 1 168 ? 20.365 -5.974 -1.246 1.00 83.19 168 LYS A C 1
ATOM 1322 O O . LYS A 1 168 ? 19.922 -4.843 -1.022 1.00 83.19 168 LYS A O 1
ATOM 1327 N N . LYS A 1 169 ? 21.265 -6.570 -0.468 1.00 79.12 169 LYS A N 1
ATOM 1328 C CA . LYS A 1 169 ? 21.989 -5.864 0.589 1.00 79.12 169 LYS A CA 1
ATOM 1329 C C . LYS A 1 169 ? 23.059 -4.981 -0.044 1.00 79.12 169 LYS A C 1
ATOM 1331 O O . LYS A 1 169 ? 23.714 -5.390 -0.996 1.00 79.12 169 LYS A O 1
ATOM 1336 N N . SER A 1 170 ? 23.200 -3.773 0.478 1.00 73.25 170 SER A N 1
ATOM 1337 C CA . SER A 1 170 ? 24.363 -2.936 0.228 1.00 73.25 170 SER A CA 1
ATOM 1338 C C . SER A 1 170 ? 25.435 -3.262 1.260 1.00 73.25 170 SER A C 1
ATOM 1340 O O . SER A 1 170 ? 25.155 -3.279 2.461 1.00 73.25 170 SER A O 1
ATOM 1342 N N . ASP A 1 171 ? 26.659 -3.465 0.782 1.00 64.38 171 ASP A N 1
ATOM 1343 C CA . ASP A 1 171 ? 27.808 -3.838 1.613 1.00 64.38 171 ASP A CA 1
ATOM 1344 C C . ASP A 1 171 ? 28.257 -2.707 2.553 1.00 64.38 171 ASP A C 1
ATOM 1346 O O . ASP A 1 171 ? 28.915 -2.955 3.556 1.00 64.38 171 ASP A O 1
ATOM 1350 N N . VAL A 1 172 ? 27.879 -1.458 2.258 1.00 59.22 172 VAL A N 1
ATOM 1351 C CA . VAL A 1 172 ? 28.490 -0.271 2.881 1.00 59.22 172 VAL A CA 1
ATOM 1352 C C . VAL A 1 172 ? 27.815 0.132 4.202 1.00 59.22 172 VAL A C 1
ATOM 1354 O O . VAL A 1 172 ? 28.466 0.712 5.061 1.00 59.22 172 VAL A O 1
ATOM 1357 N N . TYR A 1 173 ? 26.531 -0.192 4.408 1.00 62.28 173 TYR A N 1
ATOM 1358 C CA . TYR A 1 173 ? 25.787 0.206 5.623 1.00 62.28 173 TYR A CA 1
ATOM 1359 C C . TYR A 1 173 ? 24.719 -0.804 6.078 1.00 62.28 173 TYR A C 1
ATOM 1361 O O . TYR A 1 173 ? 23.872 -0.482 6.910 1.00 62.28 173 TYR A O 1
ATOM 1369 N N . GLY A 1 174 ? 24.670 -2.004 5.490 1.00 67.31 174 GLY A N 1
ATOM 1370 C CA . GLY A 1 174 ? 23.576 -2.954 5.741 1.00 67.31 174 GLY A CA 1
ATOM 1371 C C . GLY A 1 174 ? 22.213 -2.490 5.202 1.00 67.31 174 GLY A C 1
ATOM 1372 O O . GLY A 1 174 ? 21.191 -3.135 5.446 1.00 67.31 174 GLY A O 1
ATOM 1373 N N . SER A 1 175 ? 22.187 -1.389 4.444 1.00 75.38 175 SER A N 1
ATOM 1374 C CA . SER A 1 175 ? 20.995 -0.879 3.774 1.00 75.38 175 SER A CA 1
ATOM 1375 C C . SER A 1 175 ? 20.454 -1.905 2.787 1.00 75.38 175 SER A C 1
ATOM 1377 O O . SER A 1 175 ? 21.195 -2.528 2.024 1.00 75.38 175 SER A O 1
ATOM 1379 N N . VAL A 1 176 ? 19.136 -2.059 2.783 1.00 81.06 176 VAL A N 1
ATOM 1380 C CA . VAL A 1 176 ? 18.429 -3.003 1.921 1.00 81.06 176 VAL A CA 1
ATOM 1381 C C . VAL A 1 176 ? 17.817 -2.232 0.760 1.00 81.06 176 VAL A C 1
ATOM 1383 O O . VAL A 1 176 ? 17.058 -1.288 0.969 1.00 81.06 176 VAL A O 1
ATOM 1386 N N . SER A 1 177 ? 18.141 -2.639 -0.461 1.00 82.75 177 SER A N 1
ATOM 1387 C CA . SER A 1 177 ? 17.602 -2.063 -1.696 1.00 82.75 177 SER A CA 1
ATOM 1388 C C . SER A 1 177 ? 16.885 -3.134 -2.508 1.00 82.75 177 SER A C 1
ATOM 1390 O O . SER A 1 177 ? 17.198 -4.314 -2.373 1.00 82.75 177 SER A O 1
ATOM 1392 N N . SER A 1 178 ? 15.928 -2.751 -3.351 1.00 88.94 178 SER A N 1
ATOM 1393 C CA . SER A 1 178 ? 15.310 -3.668 -4.312 1.00 88.94 178 SER A CA 1
ATOM 1394 C C . SER A 1 178 ? 15.574 -3.236 -5.745 1.00 88.94 178 SER A C 1
ATOM 1396 O O . SER A 1 178 ? 15.695 -2.047 -6.050 1.00 88.94 178 SER A O 1
ATOM 1398 N N . LEU A 1 179 ? 15.679 -4.234 -6.616 1.00 92.31 179 LEU A N 1
ATOM 1399 C CA . LEU A 1 179 ? 15.763 -4.097 -8.059 1.00 92.31 179 LEU A CA 1
ATOM 1400 C C . LEU A 1 179 ? 14.503 -4.683 -8.676 1.00 92.31 179 LEU A C 1
ATOM 1402 O O . LEU A 1 179 ? 14.094 -5.788 -8.317 1.00 92.31 179 LEU A O 1
ATOM 1406 N N . LEU A 1 180 ? 13.911 -3.950 -9.607 1.00 93.94 180 LEU A N 1
ATOM 1407 C CA . LEU A 1 180 ? 12.706 -4.369 -10.297 1.00 93.94 180 LEU A CA 1
ATOM 1408 C C . LEU A 1 180 ? 13.080 -5.152 -11.559 1.00 93.94 180 LEU A C 1
ATOM 1410 O O . LEU A 1 180 ? 13.821 -4.652 -12.407 1.00 93.94 180 LEU A O 1
ATOM 1414 N N . LYS A 1 181 ? 12.565 -6.373 -11.673 1.00 94.25 181 LYS A N 1
ATOM 1415 C CA . LYS A 1 181 ? 12.729 -7.275 -12.815 1.00 94.25 181 LYS A CA 1
ATOM 1416 C C . LYS A 1 181 ? 11.386 -7.569 -13.462 1.00 94.25 181 LYS A C 1
ATOM 1418 O O . LYS A 1 181 ? 10.343 -7.432 -12.825 1.00 94.25 181 LYS A O 1
ATOM 1423 N N . VAL A 1 182 ? 11.400 -7.985 -14.724 1.00 94.94 182 VAL A N 1
ATOM 1424 C CA . VAL A 1 182 ? 10.175 -8.363 -15.430 1.00 94.94 182 VAL A CA 1
ATOM 1425 C C . VAL A 1 182 ? 9.977 -9.869 -15.375 1.00 94.94 182 VAL A C 1
ATOM 1427 O O . VAL A 1 182 ? 10.831 -10.635 -15.825 1.00 94.94 182 VAL A O 1
ATOM 1430 N N . ASN A 1 183 ? 8.800 -10.300 -14.925 1.00 93.44 183 ASN A N 1
ATOM 1431 C CA . ASN A 1 183 ? 8.391 -11.685 -15.087 1.00 93.44 183 ASN A CA 1
ATOM 1432 C C . ASN A 1 183 ? 7.957 -11.913 -16.539 1.00 93.44 183 ASN A C 1
ATOM 1434 O O . ASN A 1 183 ? 6.865 -11.524 -16.955 1.00 93.44 183 ASN A O 1
ATOM 1438 N N . ARG A 1 184 ? 8.839 -12.521 -17.337 1.00 91.75 184 ARG A N 1
ATOM 1439 C CA . ARG A 1 184 ? 8.678 -12.645 -18.794 1.00 91.75 184 ARG A CA 1
ATOM 1440 C C . ARG A 1 184 ? 7.386 -13.358 -19.198 1.00 91.75 184 ARG A C 1
ATOM 1442 O O . ARG A 1 184 ? 6.781 -12.942 -20.182 1.00 91.75 184 ARG A O 1
ATOM 1449 N N . SER A 1 185 ? 6.959 -14.381 -18.455 1.00 89.88 185 SER A N 1
ATOM 1450 C CA . SER A 1 185 ? 5.771 -15.177 -18.792 1.00 89.88 185 SER A CA 1
ATOM 1451 C C . SER A 1 185 ? 4.484 -14.375 -18.593 1.00 89.88 185 SER A C 1
ATOM 1453 O O . SER A 1 185 ? 3.714 -14.194 -19.534 1.00 89.88 185 SER A O 1
ATOM 1455 N N . LYS A 1 186 ? 4.284 -13.808 -17.398 1.00 89.19 186 LYS A N 1
ATOM 1456 C CA . LYS A 1 186 ? 3.096 -13.003 -17.078 1.00 89.19 186 LYS A CA 1
ATOM 1457 C C . LYS A 1 186 ? 3.075 -11.675 -17.841 1.00 89.19 186 LYS A C 1
ATOM 1459 O O . LYS A 1 186 ? 2.032 -11.269 -18.350 1.00 89.19 186 LYS A O 1
ATOM 1464 N N . ALA A 1 187 ? 4.227 -11.026 -18.009 1.00 90.56 187 ALA A N 1
ATOM 1465 C CA . ALA A 1 187 ? 4.323 -9.771 -18.752 1.00 90.56 187 ALA A CA 1
ATOM 1466 C C . ALA A 1 187 ? 4.035 -9.925 -20.255 1.00 90.56 187 ALA A C 1
ATOM 1468 O O . ALA A 1 187 ? 3.587 -8.965 -20.882 1.00 90.56 187 ALA A O 1
ATOM 1469 N N . ALA A 1 188 ? 4.273 -11.101 -20.847 1.00 89.69 188 ALA A N 1
ATOM 1470 C CA . ALA A 1 188 ? 3.982 -11.338 -22.261 1.00 89.69 188 ALA A CA 1
ATOM 1471 C C . ALA A 1 188 ? 2.484 -11.207 -22.572 1.00 89.69 188 ALA A C 1
ATOM 1473 O O . ALA A 1 188 ? 2.135 -10.594 -23.580 1.00 89.69 188 ALA A O 1
ATOM 1474 N N . SER A 1 189 ? 1.607 -11.698 -21.689 1.00 89.56 189 SER A N 1
ATOM 1475 C CA . SER A 1 189 ? 0.149 -11.582 -21.849 1.00 89.56 189 SER A CA 1
ATOM 1476 C C . SER A 1 189 ? -0.308 -10.118 -21.873 1.00 89.56 189 SER A C 1
ATOM 1478 O O . SER A 1 189 ? -1.043 -9.693 -22.768 1.00 89.56 189 SER A O 1
ATOM 1480 N N . LEU A 1 190 ? 0.221 -9.308 -20.949 1.00 90.56 190 LEU A N 1
ATOM 1481 C CA . LEU A 1 190 ? -0.067 -7.878 -20.888 1.00 90.56 190 LEU A CA 1
ATOM 1482 C C . LEU A 1 190 ? 0.442 -7.133 -22.131 1.00 90.56 190 LEU A C 1
ATOM 1484 O O . LEU A 1 190 ? -0.278 -6.295 -22.673 1.00 90.56 190 LEU A O 1
ATOM 1488 N N . LEU A 1 191 ? 1.666 -7.419 -22.585 1.00 87.69 191 LEU A N 1
ATOM 1489 C CA . LEU A 1 191 ? 2.276 -6.748 -23.740 1.00 87.69 191 LEU A CA 1
ATOM 1490 C C . LEU A 1 191 ? 1.627 -7.148 -25.071 1.00 87.69 191 LEU A C 1
ATOM 1492 O O . LEU A 1 191 ? 1.521 -6.307 -25.958 1.00 87.69 191 LEU A O 1
ATOM 1496 N N . SER A 1 192 ? 1.159 -8.392 -25.191 1.00 87.25 192 SER A N 1
ATOM 1497 C CA . SER A 1 192 ? 0.551 -8.926 -26.422 1.00 87.25 192 SER A CA 1
ATOM 1498 C C . SER A 1 192 ? -0.910 -8.518 -26.614 1.00 87.25 192 SER A C 1
ATOM 1500 O O . SER A 1 192 ? -1.521 -8.891 -27.607 1.00 87.25 192 SER A O 1
ATOM 1502 N N . GLY A 1 193 ? -1.498 -7.770 -25.677 1.00 83.06 193 GLY A N 1
ATOM 1503 C CA . GLY A 1 193 ? -2.887 -7.327 -25.794 1.00 83.06 193 GLY A CA 1
ATOM 1504 C C . GLY A 1 193 ? -3.910 -8.169 -25.035 1.00 83.06 193 GLY A C 1
ATOM 1505 O O . GLY A 1 193 ? -5.035 -7.711 -24.876 1.00 83.06 193 GLY A O 1
ATOM 1506 N N . GLY A 1 194 ? -3.532 -9.352 -24.543 1.00 83.38 194 GLY A N 1
ATOM 1507 C CA . GLY A 1 194 ? -4.466 -10.343 -23.995 1.00 83.38 194 GLY A CA 1
ATOM 1508 C C . GLY A 1 194 ? -4.999 -10.041 -22.593 1.00 83.38 194 GLY A C 1
ATOM 1509 O O . GLY A 1 194 ? -5.987 -10.640 -22.181 1.00 83.38 194 GLY A O 1
ATOM 1510 N N . GLN A 1 195 ? -4.374 -9.114 -21.860 1.00 87.44 195 GLN A N 1
ATOM 1511 C CA . GLN A 1 195 ? -4.783 -8.730 -20.508 1.00 87.44 195 GLN A CA 1
ATOM 1512 C C . GLN A 1 195 ? -5.027 -7.220 -20.404 1.00 87.44 195 GLN A C 1
ATOM 1514 O O . GLN A 1 195 ? -4.202 -6.411 -20.846 1.00 87.44 195 GLN A O 1
ATOM 1519 N N . THR A 1 196 ? -6.139 -6.853 -19.768 1.00 91.38 196 THR A N 1
ATOM 1520 C CA . THR A 1 196 ? -6.490 -5.480 -19.384 1.00 91.38 196 THR A CA 1
ATOM 1521 C C . THR A 1 196 ? -6.434 -5.324 -17.869 1.00 91.38 196 THR A C 1
ATOM 1523 O O . THR A 1 196 ? -6.754 -6.254 -17.129 1.00 91.38 196 THR A O 1
ATOM 1526 N N . ILE A 1 197 ? -6.026 -4.148 -17.397 1.00 92.75 197 ILE A N 1
ATOM 1527 C CA . ILE A 1 197 ? -5.893 -3.833 -15.976 1.00 92.75 197 ILE A CA 1
ATOM 1528 C C . ILE A 1 197 ? -6.731 -2.598 -15.660 1.00 92.75 197 ILE A C 1
ATOM 1530 O O . ILE A 1 197 ? -6.425 -1.492 -16.105 1.00 92.75 197 ILE A O 1
ATOM 1534 N N . THR A 1 198 ? -7.747 -2.784 -14.822 1.00 93.50 198 THR A N 1
ATOM 1535 C CA . THR A 1 198 ? -8.590 -1.706 -14.297 1.00 93.50 198 THR A CA 1
ATOM 1536 C C . THR A 1 198 ? -8.333 -1.546 -12.805 1.00 93.50 198 THR A C 1
ATOM 1538 O O . THR A 1 198 ? -8.289 -2.526 -12.062 1.00 93.50 198 THR A O 1
ATOM 1541 N N . MET A 1 199 ? -8.153 -0.307 -12.351 1.00 91.50 199 MET A N 1
ATOM 1542 C CA . MET A 1 199 ? -7.901 0.009 -10.945 1.00 91.50 199 MET A CA 1
ATOM 1543 C C . MET A 1 199 ? -8.803 1.150 -10.472 1.00 91.50 199 MET A C 1
ATOM 1545 O O . MET A 1 199 ? -9.023 2.127 -11.189 1.00 91.50 199 MET A O 1
ATOM 1549 N N . ARG A 1 200 ? -9.279 1.049 -9.225 1.00 90.00 200 ARG A N 1
ATOM 1550 C CA . ARG A 1 200 ? -10.068 2.102 -8.570 1.00 90.00 200 ARG A CA 1
ATOM 1551 C C . ARG A 1 200 ? -9.175 3.138 -7.909 1.00 90.00 200 ARG A C 1
ATOM 1553 O O . ARG A 1 200 ? -8.386 2.807 -7.017 1.00 90.00 200 ARG A O 1
ATOM 1560 N N . PHE A 1 201 ? -9.374 4.399 -8.281 1.00 86.88 201 PHE A N 1
ATOM 1561 C CA . PHE A 1 201 ? -8.685 5.543 -7.691 1.00 86.88 201 PHE A CA 1
ATOM 1562 C C . PHE A 1 201 ? -9.668 6.530 -7.064 1.00 86.88 201 PHE A C 1
ATOM 1564 O O . PHE A 1 201 ? -10.769 6.722 -7.586 1.00 86.88 201 PHE A O 1
ATOM 1571 N N . PRO A 1 202 ? -9.272 7.211 -5.978 1.00 84.38 202 PRO A N 1
ATOM 1572 C CA . PRO A 1 202 ? -10.008 8.367 -5.502 1.00 84.38 202 PRO A CA 1
ATOM 1573 C C . PRO A 1 202 ? -9.906 9.509 -6.521 1.00 84.38 202 PRO A C 1
ATOM 1575 O O . PRO A 1 202 ? -8.821 9.991 -6.838 1.00 84.38 202 PRO A O 1
ATOM 1578 N N . SER A 1 203 ? -11.048 9.959 -7.025 1.00 80.88 203 SER A N 1
ATOM 1579 C CA . SER A 1 203 ? -11.165 11.167 -7.832 1.00 80.88 203 SER A CA 1
ATOM 1580 C C . SER A 1 203 ? -11.096 12.407 -6.942 1.00 80.88 203 SER A C 1
ATOM 1582 O O . SER A 1 203 ? -11.786 12.496 -5.925 1.00 80.88 203 SER A O 1
ATOM 1584 N N . ALA A 1 204 ? -10.292 13.388 -7.355 1.00 65.44 204 ALA A N 1
ATOM 1585 C CA . ALA A 1 204 ? -10.264 14.724 -6.758 1.00 65.44 204 ALA A CA 1
ATOM 1586 C C . ALA A 1 204 ? -11.447 15.604 -7.212 1.00 65.44 204 ALA A C 1
ATOM 1588 O O . ALA A 1 204 ? -11.631 16.711 -6.704 1.00 65.44 204 ALA A O 1
ATOM 1589 N N . VAL A 1 205 ? -12.254 15.132 -8.167 1.00 54.56 205 VAL A N 1
ATOM 1590 C CA . VAL A 1 205 ? -13.390 15.882 -8.701 1.00 54.56 205 VAL A CA 1
ATOM 1591 C C . VAL A 1 205 ? -14.600 15.654 -7.800 1.00 54.56 205 VAL A C 1
ATOM 1593 O O . VAL A 1 205 ? -15.159 14.560 -7.766 1.00 54.56 205 VAL A O 1
ATOM 1596 N N . LYS A 1 206 ? -15.039 16.702 -7.092 1.00 43.75 206 LYS A N 1
ATOM 1597 C CA . LYS A 1 206 ? -16.384 16.741 -6.504 1.00 43.75 206 LYS A CA 1
ATOM 1598 C C . LYS A 1 206 ? -17.380 16.604 -7.654 1.00 43.75 206 LYS A C 1
ATOM 1600 O O . LYS A 1 206 ? -17.544 17.541 -8.429 1.00 43.75 206 LYS A O 1
ATOM 1605 N N . VAL A 1 207 ? -18.013 15.444 -7.791 1.00 42.00 207 VAL A N 1
ATOM 1606 C CA . VAL A 1 207 ? -19.066 15.245 -8.790 1.00 42.00 207 VAL A CA 1
ATOM 1607 C C . VAL A 1 207 ? -20.212 16.201 -8.457 1.00 42.00 207 VAL A C 1
ATOM 1609 O O . VAL A 1 207 ? -20.902 16.041 -7.449 1.00 42.00 207 VAL A O 1
ATOM 1612 N N . LEU A 1 208 ? -20.390 17.222 -9.294 1.00 48.06 208 LEU A N 1
ATOM 1613 C CA . LEU A 1 208 ? -21.632 17.979 -9.361 1.00 48.06 208 LEU A CA 1
ATOM 1614 C C . LEU A 1 208 ? -22.719 16.996 -9.813 1.00 48.06 208 LEU A C 1
ATOM 1616 O O . LEU A 1 208 ? -22.594 16.359 -10.858 1.00 48.06 208 LEU A O 1
ATOM 1620 N N . LYS A 1 209 ? -23.755 16.822 -8.986 1.00 39.28 209 LYS A N 1
ATOM 1621 C CA . LYS A 1 209 ? -24.940 16.020 -9.325 1.00 39.28 209 LYS A CA 1
ATOM 1622 C C . LYS A 1 209 ? -25.547 16.516 -10.650 1.00 39.28 209 LYS A C 1
ATOM 1624 O O . LYS A 1 209 ? -25.543 17.725 -10.877 1.00 39.28 209 LYS A O 1
ATOM 1629 N N . PRO A 1 210 ? -26.132 15.639 -11.485 1.00 36.69 210 PRO A N 1
ATOM 1630 C CA . PRO A 1 210 ? -26.793 16.069 -12.709 1.00 36.69 210 PRO A CA 1
ATOM 1631 C C . PRO A 1 210 ? -28.103 16.793 -12.360 1.00 36.69 210 PRO A C 1
ATOM 1633 O O . PRO A 1 210 ? -29.073 16.173 -11.925 1.00 36.69 210 PRO A O 1
ATOM 1636 N N . SER A 1 211 ? -28.126 18.117 -12.521 1.00 36.41 211 SER A N 1
ATOM 1637 C CA . SER A 1 211 ? -29.346 18.926 -12.494 1.00 36.41 211 SER A CA 1
ATOM 1638 C C . SER A 1 211 ? -29.890 19.086 -13.910 1.00 36.41 211 SER A C 1
ATOM 1640 O O . SER A 1 211 ? -29.156 19.424 -14.838 1.00 36.41 211 SER A O 1
ATOM 1642 N N . LYS A 1 212 ? -31.193 18.835 -14.050 1.00 36.38 212 LYS A N 1
ATOM 1643 C CA . LYS A 1 212 ? -31.985 19.050 -15.263 1.00 36.38 212 LYS A CA 1
ATOM 1644 C C . LYS A 1 212 ? -31.823 20.482 -15.795 1.00 36.38 212 LYS A C 1
ATOM 1646 O O . LYS A 1 212 ? -31.646 21.431 -15.037 1.00 36.38 212 LYS A O 1
ATOM 1651 N N . SER A 1 213 ? -31.902 20.574 -17.116 1.00 33.81 213 SER A N 1
ATOM 1652 C CA . SER A 1 213 ? -31.810 21.754 -17.972 1.00 33.81 213 SER A CA 1
ATOM 1653 C C . SER A 1 213 ? -32.733 22.917 -17.588 1.00 33.81 213 SER A C 1
ATOM 1655 O O . SER A 1 213 ? -33.925 22.713 -17.365 1.00 33.81 213 SER A O 1
ATOM 1657 N N . GLY A 1 214 ? -32.191 24.137 -17.661 1.00 30.44 214 GLY A N 1
ATOM 1658 C CA . GLY A 1 214 ? -32.930 25.400 -17.734 1.00 30.44 214 GLY A CA 1
ATOM 1659 C C . GLY A 1 214 ? -31.976 26.602 -17.713 1.00 30.44 214 GLY A C 1
ATOM 1660 O O . GLY A 1 214 ? -31.338 26.852 -16.697 1.00 30.44 214 GLY A O 1
ATOM 1661 N N . ALA A 1 215 ? -31.847 27.301 -18.846 1.00 33.28 215 ALA A N 1
ATOM 1662 C CA . ALA A 1 215 ? -31.104 28.560 -19.029 1.00 33.28 215 ALA A CA 1
ATOM 1663 C C . ALA A 1 215 ? -31.637 29.670 -18.079 1.00 33.28 215 ALA A C 1
ATOM 1665 O O . ALA A 1 215 ? -32.781 29.593 -17.649 1.00 33.28 215 ALA A O 1
ATOM 1666 N N . THR A 1 216 ? -30.940 30.751 -17.693 1.00 31.33 216 THR A N 1
ATOM 1667 C CA . THR A 1 216 ? -30.167 31.717 -18.496 1.00 31.33 216 THR A CA 1
ATOM 1668 C C . THR A 1 216 ? -29.422 32.706 -17.563 1.00 31.33 216 THR A C 1
ATOM 1670 O O . THR A 1 216 ? -29.933 33.042 -16.504 1.00 31.33 216 THR A O 1
ATOM 1673 N N . SER A 1 217 ? -28.269 33.213 -18.024 1.00 30.53 217 SER A N 1
ATOM 1674 C CA . SER A 1 217 ? -27.648 34.545 -17.808 1.00 30.53 217 SER A CA 1
ATOM 1675 C C . SER A 1 217 ? -27.427 35.153 -16.401 1.00 30.53 217 SER A C 1
ATOM 1677 O O . SER A 1 217 ? -28.356 35.587 -15.730 1.00 30.53 217 SER A O 1
ATOM 1679 N N . GLY A 1 218 ? -26.147 35.424 -16.097 1.00 30.28 218 GLY A N 1
ATOM 1680 C CA . GLY A 1 218 ? -25.721 36.771 -15.683 1.00 30.28 218 GLY A CA 1
ATOM 1681 C C . GLY A 1 218 ? -25.311 37.012 -14.220 1.00 30.28 218 GLY A C 1
ATOM 1682 O O . GLY A 1 218 ? -26.155 37.101 -13.340 1.00 30.28 218 GLY A O 1
ATOM 1683 N N . LYS A 1 219 ? -24.019 37.356 -14.059 1.00 31.48 219 LYS A N 1
ATOM 1684 C CA . LYS A 1 219 ? -23.356 38.144 -12.988 1.00 31.48 219 LYS A CA 1
ATOM 1685 C C . LYS A 1 219 ? -22.634 37.386 -11.855 1.00 31.48 219 LYS A C 1
ATOM 1687 O O . LYS A 1 219 ? -23.179 36.547 -11.150 1.00 31.48 219 LYS A O 1
ATOM 1692 N N . ALA A 1 220 ? -21.359 37.758 -11.714 1.00 32.62 220 ALA A N 1
ATOM 1693 C CA . ALA A 1 220 ? -20.389 37.363 -10.691 1.00 32.62 220 ALA A CA 1
ATOM 1694 C C . ALA A 1 220 ? -20.516 38.259 -9.419 1.00 32.62 220 ALA A C 1
ATOM 1696 O O . ALA A 1 220 ? -21.406 39.107 -9.372 1.00 32.62 220 ALA A O 1
ATOM 1697 N N . PRO A 1 221 ? -19.706 38.080 -8.355 1.00 36.19 221 PRO A N 1
ATOM 1698 C CA . PRO A 1 221 ? -20.169 37.509 -7.094 1.00 36.19 221 PRO A CA 1
ATOM 1699 C C . PRO A 1 221 ? -20.202 38.519 -5.931 1.00 36.19 221 PRO A C 1
ATOM 1701 O O . PRO A 1 221 ? -19.275 39.306 -5.740 1.00 36.19 221 PRO A O 1
ATOM 1704 N N . LEU A 1 222 ? -21.223 38.422 -5.075 1.00 29.89 222 LEU A N 1
ATOM 1705 C CA . LEU A 1 222 ? -21.254 39.084 -3.769 1.00 29.89 222 LEU A CA 1
ATOM 1706 C C . LEU A 1 222 ? -20.733 38.132 -2.687 1.00 29.89 222 LEU A C 1
ATOM 1708 O O . LEU A 1 222 ? -21.249 37.035 -2.480 1.00 29.89 222 LEU A O 1
ATOM 1712 N N . LYS A 1 223 ? -19.678 38.587 -2.006 1.00 36.44 223 LYS A N 1
ATOM 1713 C CA . LYS A 1 223 ? -19.116 38.011 -0.783 1.00 36.44 223 LYS A CA 1
ATOM 1714 C C . LYS A 1 223 ? -20.213 37.894 0.280 1.00 36.44 223 LYS A C 1
ATOM 1716 O O . LYS A 1 223 ? -20.778 38.909 0.675 1.00 36.44 223 LYS A O 1
ATOM 1721 N N . GLN A 1 224 ? -20.442 36.692 0.804 1.00 32.81 224 GLN A N 1
ATOM 1722 C CA . GLN A 1 224 ? -21.110 36.514 2.091 1.00 32.81 224 GLN A CA 1
ATOM 1723 C C . GLN A 1 224 ? -20.199 35.750 3.046 1.00 32.81 224 GLN A C 1
ATOM 1725 O O . GLN A 1 224 ? -19.991 34.544 2.956 1.00 32.81 224 GLN A O 1
ATOM 1730 N N . THR A 1 225 ? -19.627 36.554 3.933 1.00 25.44 225 THR A N 1
ATOM 1731 C CA . THR A 1 225 ? -19.189 36.271 5.292 1.00 25.44 225 THR A CA 1
ATOM 1732 C C . THR A 1 225 ? -19.984 35.135 5.933 1.00 25.44 225 THR A C 1
ATOM 1734 O O . THR A 1 225 ? -21.168 35.279 6.233 1.00 25.44 225 THR A O 1
ATOM 1737 N N . THR A 1 226 ? -19.321 34.009 6.183 1.00 25.62 226 THR A N 1
ATOM 1738 C CA . THR A 1 226 ? -19.843 32.948 7.041 1.00 25.62 226 THR A CA 1
ATOM 1739 C C . THR A 1 226 ? -19.839 33.461 8.478 1.00 25.62 226 THR A C 1
ATOM 1741 O O . THR A 1 226 ? -18.790 33.544 9.117 1.00 25.62 226 THR A O 1
ATOM 1744 N N . LEU A 1 227 ? -21.014 33.830 8.985 1.00 26.06 227 LEU A N 1
ATOM 1745 C CA . LEU A 1 227 ? -21.240 34.014 10.412 1.00 26.06 227 LEU A CA 1
ATOM 1746 C C . LEU A 1 227 ? -20.992 32.670 11.105 1.00 26.06 227 LEU A C 1
ATOM 1748 O O . LEU A 1 227 ? -21.718 31.696 10.902 1.00 26.06 227 LEU A O 1
ATOM 1752 N N . GLN A 1 228 ? -19.923 32.617 11.896 1.00 29.58 228 GLN A N 1
ATOM 1753 C CA . GLN A 1 228 ? -19.674 31.544 12.844 1.00 29.58 228 GLN A CA 1
ATOM 1754 C C . GLN A 1 228 ? -20.756 31.611 13.923 1.00 29.58 228 GLN A C 1
ATOM 1756 O O . GLN A 1 228 ? -20.700 32.448 14.820 1.00 29.58 228 GLN A O 1
ATOM 1761 N N . MET A 1 229 ? -21.747 30.726 13.846 1.00 25.19 229 MET A N 1
ATOM 1762 C CA . MET A 1 229 ? -22.596 30.440 14.996 1.00 25.19 229 MET A CA 1
ATOM 1763 C C . MET A 1 229 ? -21.839 29.494 15.926 1.00 25.19 229 MET A C 1
ATOM 1765 O O . MET A 1 229 ? -21.815 28.277 15.733 1.00 25.19 229 MET A O 1
ATOM 1769 N N . ALA A 1 230 ? -21.198 30.077 16.936 1.00 35.56 230 ALA A N 1
ATOM 1770 C CA . ALA A 1 230 ? -20.775 29.374 18.133 1.00 35.56 230 ALA A CA 1
ATOM 1771 C C . ALA A 1 230 ? -22.028 28.968 18.925 1.00 35.56 230 ALA A C 1
ATOM 1773 O O . ALA A 1 230 ? -22.468 29.672 19.829 1.00 35.56 230 ALA A O 1
ATOM 1774 N N . ASN A 1 231 ? -22.629 27.833 18.569 1.00 39.16 231 ASN A N 1
ATOM 1775 C CA . ASN A 1 231 ? -23.621 27.208 19.434 1.00 39.16 231 ASN A CA 1
ATOM 1776 C C . ASN A 1 231 ? -22.868 26.541 20.585 1.00 39.16 231 ASN A C 1
ATOM 1778 O O . ASN A 1 231 ? -22.299 25.458 20.427 1.00 39.16 231 ASN A O 1
ATOM 1782 N N . ALA A 1 232 ? -22.840 27.219 21.735 1.00 43.34 232 ALA A N 1
ATOM 1783 C CA . ALA A 1 232 ? -22.464 26.615 23.003 1.00 43.34 232 ALA A CA 1
ATOM 1784 C C . ALA A 1 232 ? -23.229 25.284 23.169 1.00 43.34 232 ALA A C 1
ATOM 1786 O O . ALA A 1 232 ? -24.427 25.232 22.860 1.00 43.34 232 ALA A O 1
ATOM 1787 N N . PRO A 1 233 ? -22.571 24.191 23.597 1.00 46.94 233 PRO A N 1
ATOM 1788 C CA . PRO A 1 233 ? -23.247 22.913 23.762 1.00 46.94 233 PRO A CA 1
ATOM 1789 C C . PRO A 1 233 ? -24.441 23.070 24.716 1.00 46.94 233 PRO A C 1
ATOM 1791 O O . PRO A 1 233 ? -24.301 23.767 25.724 1.00 46.94 233 PRO A O 1
ATOM 1794 N N . PRO A 1 234 ? -25.594 22.424 24.448 1.00 53.91 234 PRO A N 1
ATOM 1795 C CA . PRO A 1 234 ? -26.706 22.364 25.390 1.00 53.91 234 PRO A CA 1
ATOM 1796 C C . PRO A 1 234 ? -26.190 22.068 26.801 1.00 53.91 234 PRO A C 1
ATOM 1798 O O . PRO A 1 234 ? -25.379 21.155 26.965 1.00 53.91 234 PRO A O 1
ATOM 1801 N N . GLN A 1 235 ? -26.657 22.805 27.812 1.00 57.06 235 GLN A N 1
ATOM 1802 C CA . GLN A 1 235 ? -26.194 22.698 29.208 1.00 57.06 235 GLN A CA 1
ATOM 1803 C C . GLN A 1 235 ? -26.146 21.237 29.719 1.00 57.06 235 GLN A C 1
ATOM 1805 O O . GLN A 1 235 ? -25.250 20.860 30.472 1.00 57.06 235 GLN A O 1
ATOM 1810 N N . TYR A 1 236 ? -27.037 20.374 29.216 1.00 59.06 236 TYR A N 1
ATOM 1811 C CA . TYR A 1 236 ? -27.058 18.931 29.483 1.00 59.06 236 TYR A CA 1
ATOM 1812 C C . TYR A 1 236 ? -25.791 18.175 29.026 1.00 59.06 236 TYR A C 1
ATOM 1814 O O . TYR A 1 236 ? -25.314 17.281 29.726 1.00 59.06 236 TYR A O 1
ATOM 1822 N N . LEU A 1 237 ? -25.210 18.528 27.872 1.00 63.19 237 LEU A N 1
ATOM 1823 C CA . LEU A 1 237 ? -23.976 17.905 27.375 1.00 63.19 237 LEU A CA 1
ATOM 1824 C C . LEU A 1 237 ? -22.777 18.283 28.248 1.00 63.19 237 LEU A C 1
ATOM 1826 O O . LEU A 1 237 ? -21.990 17.406 28.603 1.00 63.19 237 LEU A O 1
ATOM 1830 N N . ILE A 1 238 ? -22.704 19.551 28.663 1.00 76.25 238 ILE A N 1
ATOM 1831 C CA . ILE A 1 238 ? -21.650 20.067 29.547 1.00 76.25 238 ILE A CA 1
ATOM 1832 C C . ILE A 1 238 ? -21.674 19.317 30.882 1.00 76.25 238 ILE A C 1
ATOM 1834 O O . ILE A 1 238 ? -20.638 18.839 31.349 1.00 76.25 238 ILE A O 1
ATOM 1838 N N . PHE A 1 239 ? -22.863 19.134 31.459 1.00 85.69 239 PHE A N 1
ATOM 1839 C CA . PHE A 1 239 ? -23.005 18.406 32.715 1.00 85.69 239 PHE A CA 1
ATOM 1840 C C . PHE A 1 239 ? -22.620 16.925 32.588 1.00 85.69 239 PHE A C 1
ATOM 1842 O O . PHE A 1 239 ? -21.910 16.389 33.442 1.00 85.69 239 PHE A O 1
ATOM 1849 N N . SER A 1 240 ? -23.007 16.268 31.489 1.00 84.81 240 SER A N 1
ATOM 1850 C CA . SER A 1 240 ? -22.661 14.860 31.252 1.00 84.81 240 SER A CA 1
ATOM 1851 C C . SER A 1 240 ? -21.146 14.619 31.155 1.00 84.81 240 SER A C 1
ATOM 1853 O O . SER A 1 240 ? -20.659 13.575 31.600 1.00 84.81 240 SER A O 1
ATOM 1855 N N . ASP A 1 241 ? -20.389 15.593 30.635 1.00 88.38 241 ASP A N 1
ATOM 1856 C CA . ASP A 1 241 ? -18.929 15.534 30.538 1.00 88.38 241 ASP A CA 1
ATOM 1857 C C . ASP A 1 241 ? -18.248 15.781 31.889 1.00 88.38 241 ASP A C 1
ATOM 1859 O O . ASP A 1 241 ? -17.264 15.107 32.214 1.00 88.38 241 ASP A O 1
ATOM 1863 N N . ILE A 1 242 ? -18.779 16.705 32.697 1.00 91.06 242 ILE A N 1
ATOM 1864 C CA . ILE A 1 242 ? -18.331 16.930 34.081 1.00 91.06 242 ILE A CA 1
ATOM 1865 C C . ILE A 1 242 ? -18.540 15.651 34.900 1.00 91.06 242 ILE A C 1
ATOM 1867 O O . ILE A 1 242 ? -17.598 15.154 35.522 1.00 91.06 242 ILE A O 1
ATOM 1871 N N . MET A 1 243 ? -19.728 15.050 34.808 1.00 92.56 243 MET A N 1
ATOM 1872 C CA . MET A 1 243 ? -20.045 13.795 35.486 1.00 92.56 243 MET A CA 1
ATOM 1873 C C . MET A 1 243 ? -19.135 12.649 35.025 1.00 92.56 243 MET A C 1
ATOM 1875 O O . MET A 1 243 ? -18.598 11.899 35.839 1.00 92.56 243 MET A O 1
ATOM 1879 N N . LEU A 1 244 ? -18.876 12.526 33.720 1.00 92.81 244 LEU A N 1
ATOM 1880 C CA . LEU A 1 244 ? -17.969 11.502 33.202 1.00 92.81 244 LEU A CA 1
ATOM 1881 C C . LEU A 1 244 ? -16.531 11.677 33.722 1.00 92.81 244 LEU A C 1
ATOM 1883 O O . LEU A 1 244 ? -15.846 10.680 33.964 1.00 92.81 244 LEU A O 1
ATOM 1887 N N . LYS A 1 245 ? -16.057 12.918 33.895 1.00 93.00 245 LYS A N 1
ATOM 1888 C CA . LYS A 1 245 ? -14.745 13.204 34.499 1.00 93.00 245 LYS A CA 1
ATOM 1889 C C . LYS A 1 245 ? -14.709 12.793 35.972 1.00 93.00 245 LYS A C 1
ATOM 1891 O O . LYS A 1 245 ? -13.768 12.102 36.361 1.00 93.00 245 LYS A O 1
ATOM 1896 N N . ALA A 1 246 ? -15.734 13.139 36.750 1.00 92.75 246 ALA A N 1
ATOM 1897 C CA . ALA A 1 246 ? -15.843 12.752 38.158 1.00 92.75 246 ALA A CA 1
ATOM 1898 C C . ALA A 1 246 ? -15.849 11.223 38.330 1.00 92.75 246 ALA A C 1
ATOM 1900 O O . ALA A 1 246 ? -15.059 10.674 39.094 1.00 92.75 246 ALA A O 1
ATOM 1901 N N . LEU A 1 247 ? -16.634 10.510 37.519 1.00 93.62 247 LEU A N 1
ATOM 1902 C CA . LEU A 1 247 ? -16.686 9.046 37.539 1.00 93.62 247 LEU A CA 1
ATOM 1903 C C . LEU A 1 247 ? -15.361 8.387 37.119 1.00 93.62 247 LEU A C 1
ATOM 1905 O O . LEU A 1 247 ? -14.979 7.343 37.651 1.00 93.62 247 LEU A O 1
ATOM 1909 N N . LYS A 1 248 ? -14.629 8.983 36.168 1.00 93.00 248 LYS A N 1
ATOM 1910 C CA . LYS A 1 248 ? -13.277 8.521 35.811 1.00 93.00 248 LYS A CA 1
ATOM 1911 C C . LYS A 1 248 ? -12.292 8.715 36.964 1.00 93.00 248 LYS A C 1
ATOM 1913 O O . LYS A 1 248 ? -11.459 7.833 37.155 1.00 93.00 248 LYS A O 1
ATOM 1918 N N . LYS A 1 249 ? -12.404 9.820 37.709 1.00 93.00 249 LYS A N 1
ATOM 1919 C CA . LYS A 1 249 ? -11.587 10.103 38.895 1.00 93.00 249 LYS A CA 1
ATOM 1920 C C . LYS A 1 249 ? -11.880 9.108 40.021 1.00 93.00 249 LYS A C 1
ATOM 1922 O O . LYS A 1 249 ? -10.956 8.453 40.489 1.00 93.00 249 LYS A O 1
ATOM 1927 N N . LEU A 1 250 ? -13.157 8.871 40.335 1.00 92.56 250 LEU A N 1
ATOM 1928 C CA . LEU A 1 250 ? -13.556 7.830 41.287 1.00 92.56 250 LEU A CA 1
ATOM 1929 C C . LEU A 1 250 ? -12.947 6.475 40.908 1.00 92.56 250 LEU A C 1
ATOM 1931 O O . LEU A 1 250 ? -12.379 5.781 41.744 1.00 92.56 250 LEU A O 1
ATOM 1935 N N . ARG A 1 251 ? -13.025 6.103 39.626 1.00 92.56 251 ARG A N 1
ATOM 1936 C CA . ARG A 1 251 ? -12.439 4.849 39.149 1.00 92.56 251 ARG A CA 1
ATOM 1937 C C . ARG A 1 251 ? -10.930 4.794 39.378 1.00 92.56 251 ARG A C 1
ATOM 1939 O O . ARG A 1 251 ? -10.439 3.733 39.731 1.00 92.56 251 ARG A O 1
ATOM 1946 N N . THR A 1 252 ? -10.197 5.889 39.174 1.00 89.94 252 THR A N 1
ATOM 1947 C CA . THR A 1 252 ? -8.755 5.920 39.468 1.00 89.94 252 THR A CA 1
ATOM 1948 C C . THR A 1 252 ? -8.455 5.850 40.958 1.00 89.94 252 THR A C 1
ATOM 1950 O O . THR A 1 252 ? -7.474 5.216 41.330 1.00 89.94 252 THR A O 1
ATOM 1953 N N . ASP A 1 253 ? -9.295 6.446 41.799 1.00 90.12 253 ASP A N 1
ATOM 1954 C CA . ASP A 1 253 ? -9.111 6.423 43.251 1.00 90.12 253 ASP A CA 1
ATOM 1955 C C . ASP A 1 253 ? -9.350 5.007 43.800 1.00 90.12 253 ASP A C 1
ATOM 1957 O O . ASP A 1 253 ? -8.510 4.481 44.523 1.00 90.12 253 ASP A O 1
ATOM 1961 N N . ILE A 1 254 ? -10.380 4.308 43.306 1.00 89.69 254 ILE A N 1
ATOM 1962 C CA . ILE A 1 254 ? -10.618 2.888 43.622 1.00 89.69 254 ILE A CA 1
ATOM 1963 C C . ILE A 1 254 ? -9.413 2.004 43.239 1.00 89.69 254 ILE A C 1
ATOM 1965 O O . ILE A 1 254 ? -9.094 1.077 43.975 1.00 89.69 254 ILE A O 1
ATOM 1969 N N . ILE A 1 255 ? -8.740 2.267 42.109 1.00 88.94 255 ILE A N 1
ATOM 1970 C CA . ILE A 1 255 ? -7.547 1.495 41.693 1.00 88.94 255 ILE A CA 1
ATOM 1971 C C . ILE A 1 255 ? -6.379 1.738 42.643 1.00 88.94 255 ILE A C 1
ATOM 1973 O O . ILE A 1 255 ? -5.669 0.800 42.987 1.00 88.94 255 ILE A O 1
ATOM 1977 N N . LYS A 1 256 ? -6.161 2.994 43.047 1.00 87.44 256 LYS A N 1
ATOM 1978 C CA . LYS A 1 256 ? -5.078 3.351 43.973 1.00 87.44 256 LYS A CA 1
ATOM 1979 C C . LYS A 1 256 ? -5.271 2.713 45.345 1.00 87.44 256 LYS A C 1
ATOM 1981 O O . LYS A 1 256 ? -4.292 2.370 45.993 1.00 87.44 256 LYS A O 1
ATOM 1986 N N . GLU A 1 257 ? -6.520 2.589 45.780 1.00 87.56 257 GLU A N 1
ATOM 1987 C CA . GLU A 1 257 ? -6.884 1.976 47.058 1.00 87.56 257 GLU A CA 1
ATOM 1988 C C . GLU A 1 257 ? -6.883 0.442 47.006 1.00 87.56 257 GLU A C 1
ATOM 1990 O O . GLU A 1 257 ? -6.718 -0.208 48.036 1.00 87.56 257 GLU A O 1
ATOM 1995 N N . SER A 1 258 ? -7.069 -0.162 45.828 1.00 83.56 258 SER A N 1
ATOM 1996 C CA . SER A 1 258 ? -6.980 -1.613 45.685 1.00 83.56 258 SER A CA 1
ATOM 1997 C C . SER A 1 258 ? -5.521 -2.072 45.708 1.00 83.56 258 SER A C 1
ATOM 1999 O O . SER A 1 258 ? -4.734 -1.671 44.857 1.00 83.56 258 SER A O 1
ATOM 2001 N N . SER A 1 259 ? -5.180 -2.962 46.641 1.00 68.50 259 SER A N 1
ATOM 2002 C CA . SER A 1 259 ? -3.862 -3.611 46.737 1.00 68.50 259 SER A CA 1
ATOM 2003 C C . SER A 1 259 ? -3.555 -4.572 45.579 1.00 68.50 259 SER A C 1
ATOM 2005 O O . SER A 1 259 ? -2.406 -4.963 45.387 1.00 68.50 259 SER A O 1
ATOM 2007 N N . ASP A 1 260 ? -4.574 -4.958 44.810 1.00 74.81 260 ASP A N 1
ATOM 2008 C CA . ASP A 1 260 ? -4.470 -5.907 43.702 1.00 74.81 260 ASP A CA 1
ATOM 2009 C C . ASP A 1 260 ? -4.165 -5.199 42.375 1.00 74.81 260 ASP A C 1
ATOM 2011 O O . ASP A 1 260 ? -4.583 -4.060 42.164 1.00 74.81 260 ASP A O 1
ATOM 2015 N N . LEU A 1 261 ? -3.531 -5.908 41.428 1.00 74.56 261 LEU A N 1
ATOM 2016 C CA . LEU A 1 261 ? -3.262 -5.468 40.044 1.00 74.56 261 LEU A CA 1
ATOM 2017 C C . LEU A 1 261 ? -4.556 -5.320 39.212 1.00 74.56 261 LEU A C 1
ATOM 2019 O O . LEU A 1 261 ? -4.769 -5.969 38.185 1.00 74.56 261 LEU A O 1
ATOM 2023 N N . THR A 1 262 ? -5.459 -4.459 39.668 1.00 76.31 262 THR A N 1
ATOM 2024 C CA . THR A 1 262 ? -6.772 -4.239 39.078 1.00 76.31 262 THR A CA 1
ATOM 2025 C C . THR A 1 262 ? -6.678 -3.120 38.054 1.00 76.31 262 THR A C 1
ATOM 2027 O O . THR A 1 262 ? -6.546 -1.944 38.383 1.00 76.31 262 THR A O 1
ATOM 2030 N N . MET A 1 263 ? -6.783 -3.473 36.776 1.00 79.44 263 MET A N 1
ATOM 2031 C CA . MET A 1 263 ? -6.828 -2.482 35.705 1.00 79.44 263 MET A CA 1
ATOM 2032 C C . MET A 1 263 ? -8.169 -1.737 35.697 1.00 79.44 263 MET A C 1
ATOM 2034 O O . MET A 1 263 ? -9.214 -2.298 36.026 1.00 79.44 263 MET A O 1
ATOM 2038 N N . SER A 1 264 ? -8.176 -0.489 35.218 1.00 81.12 264 SER A N 1
ATOM 2039 C CA . SER A 1 264 ? -9.365 0.380 35.204 1.00 81.12 264 SER A CA 1
ATOM 2040 C C . SER A 1 264 ? -10.626 -0.262 34.619 1.00 81.12 264 SER A C 1
ATOM 2042 O O . SER A 1 264 ? -11.733 0.016 35.074 1.00 81.12 264 SER A O 1
ATOM 2044 N N . TYR A 1 265 ? -10.485 -1.121 33.609 1.00 82.12 265 TYR A N 1
ATOM 2045 C CA . TYR A 1 265 ? -11.622 -1.766 32.953 1.00 82.12 265 TYR A CA 1
ATOM 2046 C C . TYR A 1 265 ? -12.251 -2.903 33.780 1.00 82.12 265 TYR A C 1
ATOM 2048 O O . TYR A 1 265 ? -13.424 -3.206 33.565 1.00 82.12 265 TYR A O 1
ATOM 2056 N N . HIS A 1 266 ? -11.531 -3.488 34.748 1.00 84.69 266 HIS A N 1
ATOM 2057 C CA . HIS A 1 266 ? -12.074 -4.510 35.652 1.00 84.69 266 HIS A CA 1
ATOM 2058 C C . HIS A 1 266 ? -13.116 -3.932 36.617 1.00 84.69 266 HIS A C 1
ATOM 2060 O O . HIS A 1 266 ? -14.106 -4.599 36.926 1.00 84.69 266 HIS A O 1
ATOM 2066 N N . ILE A 1 267 ? -12.949 -2.670 37.020 1.00 85.56 267 ILE A N 1
ATOM 2067 C CA . ILE A 1 267 ? -13.910 -1.962 37.870 1.00 85.56 267 ILE A CA 1
ATOM 2068 C C . ILE A 1 267 ? -15.153 -1.619 37.032 1.00 85.56 267 ILE A C 1
ATOM 2070 O O . ILE A 1 267 ? -16.180 -2.293 37.147 1.00 85.56 267 ILE A O 1
ATOM 2074 N N . PHE A 1 268 ? -15.047 -0.663 36.098 1.00 87.56 268 PHE A N 1
ATOM 2075 C CA . PHE A 1 268 ? -16.121 -0.326 35.150 1.00 87.56 268 PHE A CA 1
ATOM 2076 C C . PHE A 1 268 ? -15.560 0.074 33.778 1.00 87.56 268 PHE A C 1
ATOM 2078 O O . PHE A 1 268 ? -14.614 0.865 33.675 1.00 87.56 268 PHE A O 1
ATOM 2085 N N . GLY A 1 269 ? -16.192 -0.414 32.707 1.00 88.44 269 GLY A N 1
ATOM 2086 C CA . GLY A 1 269 ? -15.863 -0.032 31.336 1.00 88.44 269 GLY A CA 1
ATOM 2087 C C . GLY A 1 269 ? -16.261 1.413 31.015 1.00 88.44 269 GLY A C 1
ATOM 2088 O O . GLY A 1 269 ? -17.167 1.986 31.620 1.00 88.44 269 GLY A O 1
ATOM 2089 N N . ASN A 1 270 ? -15.613 2.016 30.014 1.00 90.56 270 ASN A N 1
ATOM 2090 C CA . ASN A 1 270 ? -15.921 3.391 29.594 1.00 90.56 270 ASN A CA 1
ATOM 2091 C C . ASN A 1 270 ? -17.372 3.549 29.099 1.00 90.56 270 ASN A C 1
ATOM 2093 O O . ASN A 1 270 ? -17.963 4.611 29.279 1.00 90.56 270 ASN A O 1
ATOM 2097 N N . ALA A 1 271 ? -17.947 2.500 28.498 1.00 90.06 271 ALA A N 1
ATOM 2098 C CA . ALA A 1 271 ? -19.345 2.485 28.071 1.00 90.06 271 ALA A CA 1
ATOM 2099 C C . ALA A 1 271 ? -20.305 2.604 29.268 1.00 90.06 271 ALA A C 1
ATOM 2101 O O . ALA A 1 271 ? -21.203 3.441 29.244 1.00 90.06 271 ALA A O 1
ATOM 2102 N N . THR A 1 272 ? -20.046 1.851 30.341 1.00 92.44 272 THR A N 1
ATOM 2103 C CA . THR A 1 272 ? -20.812 1.888 31.594 1.00 92.44 272 THR A CA 1
ATOM 2104 C C . THR A 1 272 ? -20.742 3.269 32.246 1.00 92.44 272 THR A C 1
ATOM 2106 O O . THR A 1 272 ? -21.781 3.844 32.553 1.00 92.44 272 THR A O 1
ATOM 2109 N N . LEU A 1 273 ? -19.548 3.870 32.365 1.00 92.94 273 LEU A N 1
ATOM 2110 C CA . LEU A 1 273 ? -19.407 5.228 32.918 1.00 92.94 273 LEU A CA 1
ATOM 2111 C C . LEU A 1 273 ? -20.184 6.277 32.107 1.00 92.94 273 LEU A C 1
ATOM 2113 O O . LEU A 1 273 ? -20.799 7.172 32.678 1.00 92.94 273 LEU A O 1
ATOM 2117 N N . LYS A 1 274 ? -20.184 6.148 30.775 1.00 91.81 274 LYS A N 1
ATOM 2118 C CA . LYS A 1 274 ? -20.936 7.034 29.875 1.00 91.81 274 LYS A CA 1
ATOM 2119 C C . LYS A 1 274 ? -22.451 6.832 29.982 1.00 91.81 274 LYS A C 1
ATOM 2121 O O . LYS A 1 274 ? -23.211 7.754 29.708 1.00 91.81 274 LYS A O 1
ATOM 2126 N N . GLN A 1 275 ? -22.903 5.633 30.337 1.00 92.00 275 GLN A N 1
ATOM 2127 C CA . GLN A 1 275 ? -24.318 5.355 30.580 1.00 92.00 275 GLN A CA 1
ATOM 2128 C C . GLN A 1 275 ? -24.762 5.919 31.936 1.00 92.00 275 GLN A C 1
ATOM 2130 O O . GLN A 1 275 ? -25.806 6.566 31.995 1.00 92.00 275 GLN A O 1
ATOM 2135 N N . ILE A 1 276 ? -23.936 5.775 32.982 1.00 92.44 276 ILE A N 1
ATOM 2136 C CA . ILE A 1 276 ? -24.162 6.404 34.295 1.00 92.44 276 ILE A CA 1
ATOM 2137 C C . ILE A 1 276 ? -24.243 7.927 34.151 1.00 92.44 276 ILE A C 1
ATOM 2139 O O . ILE A 1 276 ? -25.197 8.529 34.634 1.00 92.44 276 ILE A O 1
ATOM 2143 N N . SER A 1 277 ? -23.299 8.553 33.436 1.00 92.81 277 SER A N 1
ATOM 2144 C CA . SER A 1 277 ? -23.265 10.016 33.295 1.00 92.81 277 SER A CA 1
ATOM 2145 C C . SER A 1 277 ? -24.479 10.601 32.566 1.00 92.81 277 SER A C 1
ATOM 2147 O O . SER A 1 277 ? -24.763 11.786 32.712 1.00 92.81 277 SER A O 1
ATOM 2149 N N . LYS A 1 278 ? -25.198 9.781 31.790 1.00 89.94 278 LYS A N 1
ATOM 2150 C CA . LYS A 1 278 ? -26.433 10.167 31.097 1.00 89.94 278 LYS A CA 1
ATOM 2151 C C . LYS A 1 278 ? -27.692 9.902 31.917 1.00 89.94 278 LYS A C 1
ATOM 2153 O O . LYS A 1 278 ? -28.609 10.716 31.873 1.00 89.94 278 LYS A O 1
ATOM 2158 N N . ARG A 1 279 ? -27.759 8.753 32.601 1.00 89.50 279 ARG A N 1
ATOM 2159 C CA . ARG A 1 279 ? -28.949 8.319 33.354 1.00 89.50 279 ARG A CA 1
ATOM 2160 C C . ARG A 1 279 ? -29.020 8.881 34.774 1.00 89.50 279 ARG A C 1
ATOM 2162 O O . ARG A 1 279 ? -30.118 8.961 35.298 1.00 89.50 279 ARG A O 1
ATOM 2169 N N . LEU A 1 280 ? -27.887 9.285 35.356 1.00 89.25 280 LEU A N 1
ATOM 2170 C CA . LEU A 1 280 ? -27.786 9.884 36.696 1.00 89.25 280 LEU A CA 1
ATOM 2171 C C . LEU A 1 280 ? -28.540 9.087 37.780 1.00 89.25 280 LEU A C 1
ATOM 2173 O O . LEU A 1 280 ? -29.401 9.648 38.457 1.00 89.25 280 LEU A O 1
ATOM 2177 N N . PRO A 1 281 ? -28.227 7.788 37.941 1.00 92.19 281 PRO A N 1
ATOM 2178 C CA . PRO A 1 281 ? -28.926 6.929 38.887 1.00 92.19 281 PRO A CA 1
ATOM 2179 C C . PRO A 1 281 ? -28.795 7.458 40.321 1.00 92.19 281 PRO A C 1
ATOM 2181 O O . PRO A 1 281 ? -27.710 7.871 40.738 1.00 92.19 281 PRO A O 1
ATOM 2184 N N . ARG A 1 282 ? -29.895 7.422 41.075 1.00 90.75 282 ARG A N 1
ATOM 2185 C CA . ARG A 1 282 ? -29.973 7.852 42.483 1.00 90.75 282 ARG A CA 1
ATOM 2186 C C . ARG A 1 282 ? -30.156 6.700 43.460 1.00 90.75 282 ARG A C 1
ATOM 2188 O O . ARG A 1 282 ? -29.985 6.886 44.660 1.00 90.75 282 ARG A O 1
ATOM 2195 N N . THR A 1 283 ? -30.458 5.506 42.959 1.00 92.81 283 THR A N 1
ATOM 2196 C CA . THR A 1 283 ? -30.696 4.321 43.785 1.00 92.81 283 THR A CA 1
ATOM 2197 C C . THR A 1 283 ? -29.842 3.135 43.339 1.00 92.81 283 THR A C 1
ATOM 2199 O O . THR A 1 283 ? -29.429 3.025 42.182 1.00 92.81 283 THR A O 1
ATOM 2202 N N . LYS A 1 284 ? -29.596 2.186 44.255 1.00 91.19 284 LYS A N 1
ATOM 2203 C CA . LYS A 1 284 ? -28.912 0.919 43.927 1.00 91.19 284 LYS A CA 1
ATOM 2204 C C . LYS A 1 284 ? -29.683 0.093 42.889 1.00 91.19 284 LYS A C 1
ATOM 2206 O O . LYS A 1 284 ? -29.057 -0.615 42.107 1.00 91.19 284 LYS A O 1
ATOM 2211 N N . LYS A 1 285 ? -31.018 0.209 42.858 1.00 90.31 285 LYS A N 1
ATOM 2212 C CA . LYS A 1 285 ? -31.873 -0.433 41.848 1.00 90.31 285 LYS A CA 1
ATOM 2213 C C . LYS A 1 285 ? -31.584 0.131 40.454 1.00 90.31 285 LYS A C 1
ATOM 2215 O O . LYS A 1 285 ? -31.250 -0.632 39.559 1.00 90.31 285 LYS A O 1
ATOM 2220 N N . GLU A 1 286 ? -31.552 1.454 40.304 1.00 90.25 286 GLU A N 1
ATOM 2221 C CA . GLU A 1 286 ? -31.220 2.102 39.023 1.00 90.25 286 GLU A CA 1
ATOM 2222 C C . GLU A 1 286 ? -29.789 1.810 38.542 1.00 90.25 286 GLU A C 1
ATOM 2224 O O . GLU A 1 286 ? -29.529 1.790 37.339 1.00 90.25 286 GLU A O 1
ATOM 2229 N N . LEU A 1 287 ? -28.845 1.566 39.460 1.00 90.69 287 LEU A N 1
ATOM 2230 C CA . LEU A 1 287 ? -27.492 1.130 39.099 1.00 90.69 287 LEU A CA 1
ATOM 2231 C C . LEU A 1 287 ? -27.463 -0.276 38.482 1.00 90.69 287 LEU A C 1
ATOM 2233 O O . LEU A 1 287 ? -26.620 -0.524 37.619 1.00 90.69 287 LEU A O 1
ATOM 2237 N N . LEU A 1 288 ? -28.355 -1.181 38.901 1.00 92.06 288 LEU A N 1
ATOM 2238 C CA . LEU A 1 288 ? -28.455 -2.537 38.344 1.00 92.06 288 LEU A CA 1
ATOM 2239 C C . LEU A 1 288 ? -28.990 -2.539 36.906 1.00 92.06 288 LEU A C 1
ATOM 2241 O O . LEU A 1 288 ? -28.627 -3.416 36.126 1.00 92.06 288 LEU A O 1
ATOM 2245 N N . ASP A 1 289 ? -29.768 -1.524 36.526 1.00 90.38 289 ASP A N 1
ATOM 2246 C CA . ASP A 1 289 ? -30.308 -1.364 35.168 1.00 90.38 289 ASP A CA 1
ATOM 2247 C C . ASP A 1 289 ? -29.269 -0.847 34.153 1.00 90.38 289 ASP A C 1
ATOM 2249 O O . ASP A 1 289 ? -29.577 -0.597 32.978 1.00 90.38 289 ASP A O 1
ATOM 2253 N N . ILE A 1 290 ? -28.023 -0.629 34.590 1.00 91.00 290 ILE A N 1
ATOM 2254 C CA . ILE A 1 290 ? -26.932 -0.149 33.744 1.00 91.00 290 ILE A CA 1
ATOM 2255 C C . ILE A 1 290 ? -26.090 -1.320 33.238 1.00 91.00 290 ILE A C 1
ATOM 2257 O O . ILE A 1 290 ? -25.496 -2.090 33.993 1.00 91.00 290 ILE A O 1
ATOM 2261 N N . ASN A 1 291 ? -25.939 -1.392 31.916 1.00 87.00 291 ASN A N 1
ATOM 2262 C CA . ASN A 1 291 ? -25.163 -2.428 31.249 1.00 87.00 291 ASN A CA 1
ATOM 2263 C C . ASN A 1 291 ? -23.699 -2.417 31.741 1.00 87.00 291 ASN A C 1
ATOM 2265 O O . ASN A 1 291 ? -22.957 -1.440 31.575 1.00 87.00 291 ASN A O 1
ATOM 2269 N N . GLY A 1 292 ? -23.270 -3.535 32.332 1.00 83.50 292 GLY A N 1
ATOM 2270 C CA . GLY A 1 292 ? -21.928 -3.713 32.900 1.00 83.50 292 GLY A CA 1
ATOM 2271 C C . GLY A 1 292 ? -21.828 -3.534 34.423 1.00 83.50 292 GLY A C 1
ATOM 2272 O O . GLY A 1 292 ? -20.736 -3.724 34.967 1.00 83.50 292 GLY A O 1
ATOM 2273 N N . LEU A 1 293 ? -22.934 -3.226 35.115 1.00 86.94 293 LEU A N 1
ATOM 2274 C CA . LEU A 1 293 ? -23.046 -3.194 36.581 1.00 86.94 293 LEU A CA 1
ATOM 2275 C C . LEU A 1 293 ? -23.872 -4.383 37.095 1.00 86.94 293 LEU A C 1
ATOM 2277 O O . LEU A 1 293 ? -25.086 -4.324 37.219 1.00 86.94 293 LEU A O 1
ATOM 2281 N N . GLY A 1 294 ? -23.192 -5.489 37.407 1.00 87.81 294 GLY A N 1
ATOM 2282 C CA . GLY A 1 294 ? -23.821 -6.635 38.073 1.00 87.81 294 GLY A CA 1
ATOM 2283 C C . GLY A 1 294 ? -23.958 -6.444 39.588 1.00 87.81 294 GLY A C 1
ATOM 2284 O O . GLY A 1 294 ? -23.274 -5.600 40.175 1.00 87.81 294 GLY A O 1
ATOM 2285 N N . LYS A 1 295 ? -24.765 -7.299 40.236 1.00 88.56 295 LYS A N 1
ATOM 2286 C CA . LYS A 1 295 ? -25.025 -7.280 41.692 1.00 88.56 295 LYS A CA 1
ATOM 2287 C C . LYS A 1 295 ? -23.749 -7.138 42.532 1.00 88.56 295 LYS A C 1
ATOM 2289 O O . LYS A 1 295 ? -23.666 -6.240 43.359 1.00 88.56 295 LYS A O 1
ATOM 2294 N N . ALA A 1 296 ? -22.714 -7.932 42.249 1.00 88.69 296 ALA A N 1
ATOM 2295 C CA . ALA A 1 296 ? -21.440 -7.875 42.975 1.00 88.69 296 ALA A CA 1
ATOM 2296 C C . ALA A 1 296 ? -20.745 -6.499 42.897 1.00 88.69 296 ALA A C 1
ATOM 2298 O O . ALA A 1 296 ? -20.177 -6.029 43.880 1.00 88.69 296 ALA A O 1
ATOM 2299 N N . LYS A 1 297 ? -20.811 -5.822 41.742 1.00 88.75 297 LYS A N 1
ATOM 2300 C CA . LYS A 1 297 ? -20.210 -4.491 41.558 1.00 88.75 297 LYS A CA 1
ATOM 2301 C C . LYS A 1 297 ? -21.030 -3.396 42.228 1.00 88.75 297 LYS A C 1
ATOM 2303 O O . LYS A 1 297 ? -20.444 -2.465 42.767 1.00 88.75 297 LYS A O 1
ATOM 2308 N N . VAL A 1 29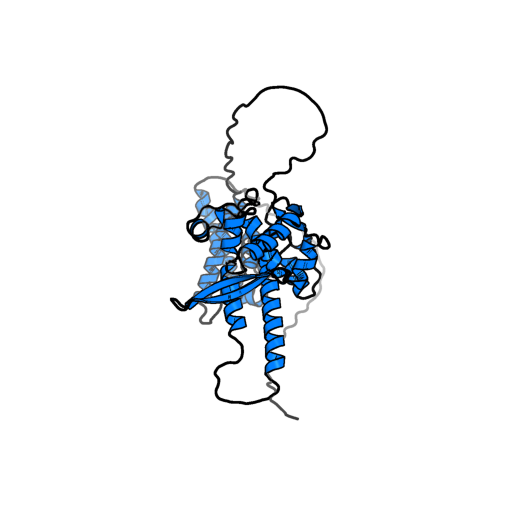8 ? -22.358 -3.515 42.218 1.00 91.62 298 VAL A N 1
ATOM 2309 C CA . VAL A 1 298 ? -23.249 -2.581 42.922 1.00 91.62 298 VAL A CA 1
ATOM 2310 C C . VAL A 1 298 ? -23.086 -2.714 44.435 1.00 91.62 298 VAL A C 1
ATOM 2312 O O . VAL A 1 298 ? -23.027 -1.702 45.120 1.00 91.62 298 VAL A O 1
ATOM 2315 N N . VAL A 1 299 ? -22.917 -3.932 44.954 1.00 92.88 299 VAL A N 1
ATOM 2316 C CA . VAL A 1 299 ? -22.607 -4.148 46.375 1.00 92.88 299 VAL A CA 1
ATOM 2317 C C . VAL A 1 299 ? -21.248 -3.546 46.736 1.00 92.88 299 VAL A C 1
ATOM 2319 O O . VAL A 1 299 ? -21.141 -2.834 47.724 1.00 92.88 299 VAL A O 1
ATOM 2322 N N . LYS A 1 300 ? -20.214 -3.783 45.919 1.00 89.88 300 LYS A N 1
ATOM 2323 C CA . LYS A 1 300 ? -18.842 -3.356 46.237 1.00 89.88 300 LYS A CA 1
ATOM 2324 C C . LYS A 1 300 ? -18.579 -1.859 46.026 1.00 89.88 300 LYS A C 1
ATOM 2326 O O . LYS A 1 300 ? -17.767 -1.282 46.739 1.00 89.88 300 LYS A O 1
ATOM 2331 N N . TYR A 1 301 ? -19.211 -1.236 45.030 1.00 91.50 301 TYR A N 1
ATOM 2332 C CA . TYR A 1 301 ? -18.889 0.134 44.602 1.00 91.50 301 TYR A CA 1
ATOM 2333 C C . TYR A 1 301 ? -20.101 1.069 44.505 1.00 91.50 301 TYR A C 1
ATOM 2335 O O . TYR A 1 301 ? -19.927 2.248 44.196 1.00 91.50 301 TYR A O 1
ATOM 2343 N N . GLY A 1 302 ? -21.320 0.568 44.721 1.00 90.94 302 GLY A N 1
ATOM 2344 C CA . GLY A 1 302 ? -22.552 1.323 44.492 1.00 90.94 302 GLY A CA 1
ATOM 2345 C C . GLY A 1 302 ? -22.667 2.569 45.360 1.00 90.94 302 GLY A C 1
ATOM 2346 O O . GLY A 1 302 ? -23.025 3.619 44.841 1.00 90.94 302 GLY A O 1
ATOM 2347 N N . ASP A 1 303 ? -22.292 2.486 46.637 1.00 92.81 303 ASP A N 1
ATOM 2348 C CA . ASP A 1 303 ? -22.390 3.626 47.558 1.00 92.81 303 ASP A CA 1
ATOM 2349 C C . ASP A 1 303 ? -21.473 4.778 47.127 1.00 92.81 303 ASP A C 1
ATOM 2351 O O . ASP A 1 303 ? -21.934 5.900 46.935 1.00 92.81 303 ASP A O 1
ATOM 2355 N N . ARG A 1 304 ? -20.207 4.478 46.810 1.00 93.69 304 ARG A N 1
ATOM 2356 C CA . ARG A 1 304 ? -19.249 5.474 46.299 1.00 93.69 304 ARG A CA 1
ATOM 2357 C C . ARG A 1 304 ? -19.670 6.074 44.956 1.00 93.69 304 ARG A C 1
ATOM 2359 O O . ARG A 1 304 ? -19.378 7.237 44.676 1.00 93.69 304 ARG A O 1
ATOM 2366 N N . LEU A 1 305 ? -20.328 5.285 44.101 1.00 92.50 305 LEU A N 1
ATOM 2367 C CA . LEU A 1 305 ? -20.879 5.771 42.834 1.00 92.50 305 LEU A CA 1
ATOM 2368 C C . LEU A 1 305 ? -22.003 6.780 43.074 1.00 92.50 305 LEU A C 1
ATOM 2370 O O . LEU A 1 305 ? -21.963 7.861 42.491 1.00 92.50 305 LEU A O 1
ATOM 2374 N N . LEU A 1 306 ? -22.975 6.441 43.925 1.00 93.88 306 LEU A N 1
ATOM 2375 C CA . LEU A 1 306 ? -24.099 7.323 44.251 1.00 93.88 306 LEU A CA 1
ATOM 2376 C C . LEU A 1 306 ? -23.621 8.604 44.938 1.00 93.88 306 LEU A C 1
ATOM 2378 O O . LEU A 1 306 ? -24.036 9.690 44.543 1.00 93.88 306 LEU A O 1
ATOM 2382 N N . GLU A 1 307 ? -22.675 8.488 45.868 1.00 94.38 307 GLU A N 1
ATOM 2383 C CA . GLU A 1 307 ? -22.047 9.627 46.538 1.00 94.38 307 GLU A CA 1
ATOM 2384 C C . GLU A 1 307 ? -21.334 10.551 45.541 1.00 94.38 307 GLU A C 1
ATOM 2386 O O . GLU A 1 307 ? -21.538 11.764 45.547 1.00 94.38 307 GLU A O 1
ATOM 2391 N N . THR A 1 308 ? -20.542 9.993 44.619 1.00 93.62 308 THR A N 1
ATOM 2392 C CA . THR A 1 308 ? -19.851 10.789 43.590 1.00 93.62 308 THR A CA 1
ATOM 2393 C C . THR A 1 308 ? -20.848 11.494 42.671 1.00 93.62 308 THR A C 1
ATOM 2395 O O . THR A 1 308 ? -20.644 12.657 42.314 1.00 93.62 308 THR A O 1
ATOM 2398 N N . ILE A 1 309 ? -21.934 10.813 42.292 1.00 92.81 309 ILE A N 1
ATOM 2399 C CA . ILE A 1 309 ? -23.006 11.385 41.469 1.00 92.81 309 ILE A CA 1
ATOM 2400 C C . I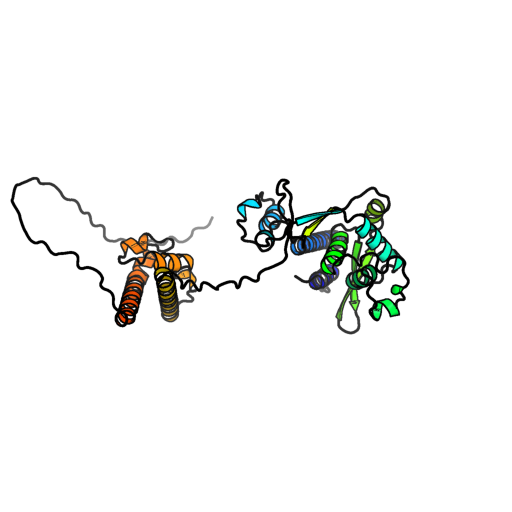LE A 1 309 ? -23.670 12.548 42.206 1.00 92.81 309 ILE A C 1
ATOM 2402 O O . ILE A 1 309 ? -23.823 13.634 41.647 1.00 92.81 309 ILE A O 1
ATOM 2406 N N . GLU A 1 310 ? -24.037 12.348 43.467 1.00 92.31 310 GLU A N 1
ATOM 2407 C CA . GLU A 1 310 ? -24.703 13.362 44.273 1.00 92.31 310 GLU A CA 1
ATOM 2408 C C . GLU A 1 310 ? -23.804 14.566 44.557 1.00 92.31 310 GLU A C 1
ATOM 2410 O O . GLU A 1 310 ? -24.234 15.705 44.364 1.00 92.31 310 GLU A O 1
ATOM 2415 N N . SER A 1 311 ? -22.545 14.327 44.922 1.00 92.06 311 SER A N 1
ATOM 2416 C CA . SER A 1 311 ? -21.556 15.381 45.139 1.00 92.06 311 SER A CA 1
ATOM 2417 C C . SER A 1 311 ? -21.357 16.224 43.877 1.00 92.06 311 SER A C 1
ATOM 2419 O O . SER A 1 311 ? -21.474 17.448 43.921 1.00 92.06 311 SER A O 1
ATOM 2421 N N . THR A 1 312 ? -21.201 15.578 42.716 1.00 91.50 312 THR A N 1
ATOM 2422 C CA . THR A 1 312 ? -21.023 16.280 41.434 1.00 91.50 312 THR A CA 1
ATOM 2423 C C . THR A 1 312 ? -22.258 17.109 41.057 1.00 91.50 312 THR A C 1
ATOM 2425 O O . THR A 1 312 ? -22.127 18.216 40.534 1.00 91.50 312 THR A O 1
ATOM 2428 N N . ILE A 1 313 ? -23.468 16.607 41.334 1.00 89.56 313 ILE A N 1
ATOM 2429 C CA . ILE A 1 313 ? -24.714 17.359 41.111 1.00 89.56 313 ILE A CA 1
ATOM 2430 C C . ILE A 1 313 ? -24.767 18.581 42.034 1.00 89.56 313 ILE A C 1
ATOM 2432 O O . ILE A 1 313 ? -25.048 19.688 41.577 1.00 89.56 313 ILE A O 1
ATOM 2436 N N . ASN A 1 314 ? -24.434 18.412 43.313 1.00 88.06 314 ASN A N 1
ATOM 2437 C CA . ASN A 1 314 ? -24.456 19.492 44.294 1.00 88.06 314 ASN A CA 1
ATOM 2438 C C . ASN A 1 314 ? -23.403 20.574 44.007 1.00 88.06 314 ASN A C 1
ATOM 2440 O O . ASN A 1 314 ? -23.709 21.761 44.118 1.00 88.06 314 ASN A O 1
ATOM 2444 N N . GLU A 1 315 ? -22.187 20.201 43.609 1.00 87.56 315 GLU A N 1
ATOM 2445 C CA . GLU A 1 315 ? -21.131 21.140 43.201 1.00 87.56 315 GLU A CA 1
ATOM 2446 C C . GLU A 1 315 ? -21.532 21.946 41.959 1.00 87.56 315 GLU A C 1
ATOM 2448 O O . GLU A 1 315 ? -21.337 23.165 41.907 1.00 87.56 315 GLU A O 1
ATOM 2453 N N . HIS A 1 316 ? -22.168 21.292 40.985 1.00 84.62 316 HIS A N 1
ATOM 2454 C CA . HIS A 1 316 ? -22.670 21.962 39.790 1.00 84.62 316 HIS A CA 1
ATOM 2455 C C . HIS A 1 316 ? -23.848 22.904 40.100 1.00 84.62 316 HIS A C 1
ATOM 2457 O O . HIS A 1 316 ? -23.909 24.020 39.590 1.00 84.62 316 HIS A O 1
ATOM 2463 N N . CYS A 1 317 ? -24.749 22.519 41.010 1.00 77.31 317 CYS A N 1
ATOM 2464 C CA . CYS A 1 317 ? -25.840 23.388 41.460 1.00 77.31 317 CYS A CA 1
ATOM 2465 C C . CYS A 1 317 ? -25.360 24.567 42.326 1.00 77.31 317 CYS A C 1
ATOM 2467 O O . CYS A 1 317 ? -25.993 25.621 42.318 1.00 77.31 317 CYS A O 1
ATOM 2469 N N . LYS A 1 318 ? -24.259 24.423 43.076 1.00 74.12 318 LYS A N 1
ATOM 2470 C CA . LYS A 1 318 ? -23.653 25.521 43.854 1.00 74.12 318 LYS A CA 1
ATOM 2471 C C . LYS A 1 318 ? -22.959 26.543 42.956 1.00 74.12 318 LYS A C 1
ATOM 2473 O O . LYS A 1 318 ? -23.104 27.737 43.184 1.00 74.12 318 LYS A O 1
ATOM 2478 N N . THR A 1 319 ? -22.258 26.084 41.923 1.00 63.00 319 THR A N 1
ATOM 2479 C CA . THR A 1 319 ? -21.609 26.961 40.932 1.00 63.00 319 THR A CA 1
ATOM 2480 C C . THR A 1 319 ? -22.619 27.666 40.023 1.00 63.00 319 THR A C 1
ATOM 2482 O O . THR A 1 319 ? -22.385 28.808 39.640 1.00 63.00 319 THR A O 1
ATOM 2485 N N . GLY A 1 320 ? -23.779 27.051 39.767 1.00 54.12 320 GLY A N 1
ATOM 2486 C CA . GLY A 1 320 ? -24.899 27.687 39.067 1.00 54.12 320 GLY A CA 1
ATOM 2487 C C . GLY A 1 320 ? -25.672 28.732 39.882 1.00 54.12 320 GLY A C 1
ATOM 2488 O O . GLY A 1 320 ? -26.323 29.575 39.292 1.00 54.12 320 GLY A O 1
ATOM 2489 N N . LYS A 1 321 ? -25.596 28.752 41.222 1.00 46.78 321 LYS A N 1
ATOM 2490 C CA . LYS A 1 321 ? -26.342 29.722 42.059 1.00 46.78 321 LYS A CA 1
ATOM 2491 C C . LYS A 1 321 ? -25.798 31.159 42.038 1.00 46.78 321 LYS A C 1
ATOM 2493 O O . LYS A 1 321 ? -26.454 32.035 42.594 1.00 46.78 321 LYS A O 1
ATOM 2498 N N . ASN A 1 322 ? -24.667 31.410 41.376 1.00 41.19 322 ASN A N 1
ATOM 2499 C CA . ASN A 1 322 ? -24.206 32.770 41.071 1.00 41.19 322 ASN A CA 1
ATOM 2500 C C . ASN A 1 322 ? -24.792 33.331 39.761 1.00 41.19 322 ASN A C 1
ATOM 2502 O O . ASN A 1 322 ? -24.587 34.506 39.480 1.00 41.19 322 ASN A O 1
ATOM 2506 N N . GLU A 1 323 ? -25.571 32.544 39.011 1.00 42.81 323 GLU A N 1
ATOM 2507 C CA . GLU A 1 323 ? -26.448 33.043 37.949 1.00 42.81 323 GLU A CA 1
ATOM 2508 C C . GLU A 1 323 ? -27.867 32.498 38.173 1.00 42.81 323 GLU A C 1
ATOM 2510 O O . GLU A 1 323 ? -28.142 31.303 38.102 1.00 42.81 323 GLU A O 1
ATOM 2515 N N . SER A 1 324 ? -28.779 33.387 38.551 1.00 34.06 324 SER A N 1
ATOM 2516 C CA . SER A 1 324 ? -30.155 33.076 38.934 1.00 34.06 324 SER A CA 1
ATOM 2517 C C . SER A 1 324 ? -30.908 32.250 37.881 1.00 34.06 324 SER A C 1
ATOM 2519 O O . SER A 1 324 ? -30.924 32.623 36.720 1.00 34.06 324 SER A O 1
ATOM 2521 N N . PHE A 1 325 ? -31.620 31.193 38.299 1.00 29.67 325 PHE A N 1
ATOM 2522 C CA . PHE A 1 325 ? -33.041 30.968 37.973 1.00 29.67 325 PHE A CA 1
ATOM 2523 C C . PHE A 1 325 ? -33.647 29.821 38.807 1.00 29.67 325 PHE A C 1
ATOM 2525 O O . PHE A 1 325 ? -32.995 28.851 39.192 1.00 29.67 325 PHE A O 1
ATOM 2532 N N . SER A 1 326 ? -34.923 29.995 39.129 1.00 33.50 326 SER A N 1
ATOM 2533 C CA . SER A 1 326 ? -35.773 29.221 40.030 1.00 33.50 326 SER A CA 1
ATOM 2534 C C . SER A 1 326 ? -36.206 27.861 39.462 1.00 33.50 326 SER A C 1
ATOM 2536 O O . SER A 1 326 ? -36.782 27.777 38.382 1.00 33.50 326 SER A O 1
ATOM 2538 N N . LEU A 1 327 ? -36.033 26.792 40.248 1.00 35.91 327 LEU A N 1
ATOM 2539 C CA . LEU A 1 327 ? -36.723 25.512 40.048 1.00 35.91 327 LEU A CA 1
ATOM 2540 C C . LEU A 1 327 ? -37.957 25.468 40.956 1.00 35.91 327 LEU A C 1
ATOM 2542 O O . LEU A 1 327 ? -37.858 25.588 42.178 1.00 35.91 327 LEU A O 1
ATOM 2546 N N . GLY A 1 328 ? -39.128 25.368 40.325 1.00 29.77 328 GLY A N 1
ATOM 2547 C CA . GLY A 1 328 ? -40.439 25.455 40.955 1.00 29.77 328 GLY A CA 1
ATOM 2548 C C . GLY A 1 328 ? -40.660 24.442 42.079 1.00 29.77 328 GLY A C 1
ATOM 2549 O O . GLY A 1 328 ? -40.496 23.236 41.905 1.00 29.77 328 GLY A O 1
ATOM 2550 N N . LYS A 1 329 ? -41.114 24.967 43.221 1.00 32.28 329 LYS A N 1
ATOM 2551 C CA . LYS A 1 329 ? -41.801 24.228 44.285 1.00 32.28 329 LYS A CA 1
ATOM 2552 C C . LYS A 1 329 ? -43.011 23.494 43.692 1.00 32.28 329 LYS A C 1
ATOM 2554 O O . LYS A 1 329 ? -43.908 24.147 43.162 1.00 32.28 329 LYS A O 1
ATOM 2559 N N . ARG A 1 330 ? -43.087 22.168 43.840 1.00 31.41 330 ARG A N 1
ATOM 2560 C CA . ARG A 1 330 ? -44.383 21.470 43.849 1.00 31.41 330 ARG A CA 1
ATOM 2561 C C . ARG A 1 330 ? -44.926 21.488 45.276 1.00 31.41 330 ARG A C 1
ATOM 2563 O O . ARG A 1 330 ? -44.169 21.333 46.231 1.00 31.41 330 ARG A O 1
ATOM 2570 N N . ARG A 1 331 ? -46.213 21.818 45.378 1.00 31.91 331 ARG A N 1
ATOM 2571 C CA . ARG A 1 331 ? -46.951 22.139 46.602 1.00 31.91 331 ARG A CA 1
ATOM 2572 C C . ARG A 1 331 ? -47.163 20.910 47.488 1.00 31.91 331 ARG A C 1
ATOM 2574 O O . ARG A 1 331 ? -47.287 19.795 46.996 1.00 31.91 331 ARG A O 1
ATOM 2581 N N . ARG A 1 332 ? -47.208 21.195 48.788 1.00 30.53 332 ARG A N 1
ATOM 2582 C CA . ARG A 1 332 ? -47.766 20.392 49.874 1.00 30.53 332 ARG A CA 1
ATOM 2583 C C . ARG A 1 332 ? -49.283 20.586 49.843 1.00 30.53 332 ARG A C 1
ATOM 2585 O O . ARG A 1 332 ? -49.697 21.737 49.906 1.00 30.53 332 ARG A O 1
ATOM 2592 N N . ASP A 1 333 ? -50.051 19.507 49.769 1.00 28.33 333 ASP A N 1
ATOM 2593 C CA . ASP A 1 333 ? -51.451 19.480 50.201 1.00 28.33 333 ASP A CA 1
ATOM 2594 C C . ASP A 1 333 ? -51.566 18.369 51.252 1.00 28.33 333 ASP A C 1
ATOM 2596 O O . ASP A 1 333 ? -51.161 17.231 51.011 1.00 28.33 333 ASP A O 1
ATOM 2600 N N . GLU A 1 334 ? -52.030 18.740 52.444 1.00 31.23 334 GLU A N 1
ATOM 2601 C CA . GLU A 1 334 ? -52.343 17.841 53.555 1.00 31.23 334 GLU A CA 1
ATOM 2602 C C . GLU A 1 334 ? -53.866 17.642 53.639 1.00 31.23 334 GLU A C 1
ATOM 2604 O O . GLU A 1 334 ? -54.623 18.606 53.570 1.00 31.23 334 GLU A O 1
ATOM 2609 N N . ASN A 1 335 ? -54.240 16.381 53.886 1.00 28.50 335 ASN A N 1
ATOM 2610 C CA . ASN A 1 335 ? -55.446 15.861 54.544 1.00 28.50 335 ASN A CA 1
ATOM 2611 C C . ASN A 1 335 ? -56.820 15.957 53.861 1.00 28.50 335 ASN A C 1
ATOM 2613 O O . ASN A 1 335 ? -57.397 17.029 53.742 1.00 28.50 335 ASN A O 1
ATOM 2617 N N . ILE A 1 336 ? -57.400 14.772 53.610 1.00 27.58 336 ILE A N 1
ATOM 2618 C CA . ILE A 1 336 ? -58.731 14.325 54.071 1.00 27.58 336 ILE A CA 1
ATOM 2619 C C . ILE A 1 336 ? -58.742 12.779 54.024 1.00 27.58 336 ILE A C 1
ATOM 2621 O O . ILE A 1 336 ? -58.536 12.190 52.965 1.00 27.58 336 ILE A O 1
ATOM 2625 N N . CYS A 1 337 ? -58.970 12.132 55.173 1.00 25.47 337 CYS A N 1
ATOM 2626 C CA . CYS A 1 337 ? -59.499 10.761 55.251 1.00 25.47 337 CYS A CA 1
ATOM 2627 C C . CYS A 1 337 ? -61.029 10.804 55.090 1.00 25.47 337 CYS A C 1
ATOM 2629 O O . CYS A 1 337 ? -61.654 11.787 55.498 1.00 25.47 337 CYS A O 1
ATOM 2631 N N . PRO A 1 338 ? -61.649 9.716 54.609 1.00 34.38 338 PRO A N 1
ATOM 2632 C CA . PRO A 1 338 ? -62.378 8.889 55.573 1.00 34.38 338 PRO A CA 1
ATOM 2633 C C . PRO A 1 338 ? -62.191 7.371 55.388 1.00 34.38 338 PRO A C 1
ATOM 2635 O O . PRO A 1 338 ? -61.801 6.888 54.331 1.00 34.38 338 PRO A O 1
ATOM 2638 N N . ASN A 1 339 ? -62.483 6.668 56.486 1.00 26.42 339 ASN A N 1
ATOM 2639 C CA . ASN A 1 339 ? -62.493 5.217 56.703 1.00 26.42 339 ASN A CA 1
ATOM 2640 C C . ASN A 1 339 ? -63.372 4.405 55.735 1.00 26.42 339 ASN A C 1
ATOM 2642 O O . ASN A 1 339 ? -64.393 4.917 55.279 1.00 26.42 339 ASN A O 1
ATOM 2646 N N . LEU A 1 340 ? -63.014 3.118 55.589 1.00 27.39 340 LEU A N 1
ATOM 2647 C CA . LEU A 1 340 ? -63.817 1.867 55.622 1.00 27.39 340 LEU A CA 1
ATOM 2648 C C . LEU A 1 340 ? -62.983 0.804 54.871 1.00 27.39 340 LEU A C 1
ATOM 2650 O O . LEU A 1 340 ? -62.714 0.991 53.691 1.00 27.39 340 LEU A O 1
ATOM 2654 N N . ALA A 1 341 ? -62.309 -0.128 55.546 1.00 27.92 341 ALA A N 1
ATOM 2655 C CA . ALA A 1 341 ? -62.793 -1.375 56.162 1.00 27.92 341 ALA A CA 1
ATOM 2656 C C . ALA A 1 341 ? -62.282 -2.569 55.329 1.00 27.92 341 ALA A C 1
ATOM 2658 O O . ALA A 1 341 ? -62.508 -2.596 54.124 1.00 27.92 341 ALA A O 1
ATOM 2659 N N . ASP A 1 342 ? -61.551 -3.444 56.024 1.00 27.66 342 ASP A N 1
ATOM 2660 C CA . ASP A 1 342 ? -61.423 -4.903 55.893 1.00 27.66 342 ASP A CA 1
ATOM 2661 C C . ASP A 1 342 ? -61.132 -5.516 54.509 1.00 27.66 342 ASP A C 1
ATOM 2663 O O . ASP A 1 342 ? -61.918 -5.420 53.572 1.00 27.66 342 ASP A O 1
ATOM 2667 N N . ASP A 1 343 ? -59.974 -6.168 54.380 1.00 31.19 343 ASP A N 1
ATOM 2668 C CA . ASP A 1 343 ? -59.923 -7.636 54.371 1.00 31.19 343 ASP A CA 1
ATOM 2669 C C . ASP A 1 343 ? -58.465 -8.129 54.382 1.00 31.19 343 ASP A C 1
ATOM 2671 O O . ASP A 1 343 ? -57.547 -7.500 53.844 1.00 31.19 343 ASP A O 1
ATOM 2675 N N . ASP A 1 344 ? -58.322 -9.237 55.095 1.00 30.34 344 ASP A N 1
ATOM 2676 C CA . ASP A 1 344 ? -57.142 -9.936 55.572 1.00 30.34 344 ASP A CA 1
ATOM 2677 C C . ASP A 1 344 ? -56.291 -10.653 54.494 1.00 30.34 344 ASP A C 1
ATOM 2679 O O . ASP A 1 344 ? -56.605 -10.682 53.303 1.00 30.34 344 ASP A O 1
ATOM 2683 N N . ASP A 1 345 ? -55.222 -11.266 55.015 1.00 33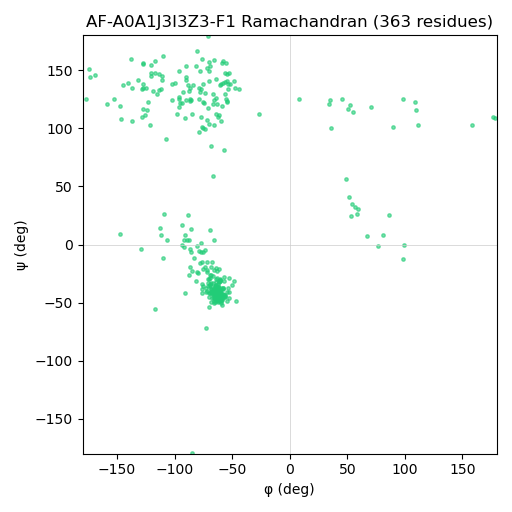.06 345 ASP A N 1
ATOM 2684 C CA . ASP A 1 345 ? -54.582 -12.523 54.598 1.00 33.06 345 ASP A CA 1
ATOM 2685 C C . ASP A 1 345 ? -53.171 -12.473 53.963 1.00 33.06 345 ASP A C 1
ATOM 2687 O O . ASP A 1 345 ? -52.951 -12.183 52.784 1.00 33.06 345 ASP A O 1
ATOM 2691 N N . ASP A 1 346 ? -52.238 -12.852 54.849 1.00 33.41 346 ASP A N 1
ATOM 2692 C CA . ASP A 1 346 ? -51.268 -13.949 54.724 1.00 33.41 346 ASP A CA 1
ATOM 2693 C C . ASP A 1 346 ? -49.885 -13.714 54.083 1.00 33.41 346 ASP A C 1
ATOM 2695 O O . ASP A 1 346 ? -49.686 -13.653 52.869 1.00 33.41 346 ASP A O 1
ATOM 2699 N N . ASP A 1 347 ? -48.909 -13.585 54.994 1.00 32.09 347 ASP A N 1
ATOM 2700 C CA . ASP A 1 347 ? -47.803 -14.529 55.238 1.00 32.09 347 ASP A CA 1
ATOM 2701 C C . ASP A 1 347 ? -47.205 -15.299 54.041 1.00 32.09 347 ASP A C 1
ATOM 2703 O O . ASP A 1 347 ? -47.855 -16.108 53.390 1.00 32.09 347 ASP A O 1
ATOM 2707 N N . ASP A 1 348 ? -45.897 -15.110 53.814 1.00 34.34 348 ASP A N 1
ATOM 2708 C CA . ASP A 1 348 ? -44.900 -16.177 54.031 1.00 34.34 348 ASP A CA 1
ATOM 2709 C C . ASP A 1 348 ? -43.480 -15.706 53.643 1.00 34.34 348 ASP A C 1
ATOM 2711 O O . ASP A 1 348 ? -43.120 -15.555 52.469 1.00 34.34 348 ASP A O 1
ATOM 2715 N N . ASP A 1 349 ? -42.643 -15.516 54.666 1.00 36.97 349 ASP A N 1
ATOM 2716 C CA . ASP A 1 349 ? -41.185 -15.660 54.582 1.00 36.97 349 ASP A CA 1
ATOM 2717 C C . ASP A 1 349 ? -40.837 -17.153 54.397 1.00 36.97 349 ASP A C 1
ATOM 2719 O O . ASP A 1 349 ? -41.534 -18.029 54.913 1.00 36.97 349 ASP A O 1
ATOM 2723 N N . PRO A 1 350 ? -39.692 -17.488 53.775 1.00 38.28 350 PRO A N 1
ATOM 2724 C CA . PRO A 1 350 ? -38.739 -18.207 54.616 1.00 38.28 350 PRO A CA 1
ATOM 2725 C C . PRO A 1 350 ? -37.270 -17.818 54.427 1.00 38.28 350 PRO A C 1
ATOM 2727 O O . PRO A 1 350 ? -36.723 -17.691 53.327 1.00 38.28 350 PRO A O 1
ATOM 2730 N N . ASP A 1 351 ? -36.637 -17.749 55.594 1.00 27.73 351 ASP A N 1
ATOM 2731 C CA . ASP A 1 351 ? -35.220 -17.874 55.902 1.00 27.73 351 ASP A CA 1
ATOM 2732 C C . ASP A 1 351 ? -34.565 -19.104 55.238 1.00 27.73 351 ASP A C 1
ATOM 2734 O O . ASP A 1 351 ? -35.116 -20.206 55.228 1.00 27.73 351 ASP A O 1
ATOM 2738 N N . TRP A 1 352 ? -33.328 -18.941 54.757 1.00 31.02 352 TRP A N 1
ATOM 2739 C CA . TRP A 1 352 ? -32.373 -20.048 54.774 1.00 31.02 352 TRP A CA 1
ATOM 2740 C C . TRP A 1 352 ? -30.947 -19.545 54.988 1.00 31.02 352 TRP A C 1
ATOM 2742 O O . TRP A 1 352 ? -30.285 -18.985 54.104 1.00 31.02 352 TRP A O 1
ATOM 2752 N N . SER A 1 353 ? -30.456 -19.827 56.184 1.00 27.05 353 SER A N 1
ATOM 2753 C CA . SER A 1 353 ? -29.075 -19.710 56.610 1.00 27.05 353 SER A CA 1
ATOM 2754 C C . SER A 1 353 ? -28.289 -21.016 56.364 1.00 27.05 353 SER A C 1
ATOM 2756 O O . SER A 1 353 ? -28.797 -22.119 56.503 1.00 27.05 353 SER A O 1
ATOM 2758 N N . LEU A 1 354 ? -27.010 -20.841 55.998 1.00 27.28 354 LEU A N 1
ATOM 2759 C CA . LEU A 1 354 ? -25.843 -21.741 56.124 1.00 27.28 354 LEU A CA 1
ATOM 2760 C C . LEU A 1 354 ? -25.942 -23.241 55.751 1.00 27.28 354 LEU A C 1
ATOM 2762 O O . LEU A 1 354 ? -26.573 -24.028 56.442 1.00 27.28 354 LEU A O 1
ATOM 2766 N N . SER A 1 355 ? -25.050 -23.698 54.851 1.00 29.70 355 SER A N 1
ATOM 2767 C CA . SER A 1 355 ? -23.999 -24.692 55.201 1.00 29.70 355 SER A CA 1
ATOM 2768 C C . SER A 1 355 ? -23.017 -25.045 54.057 1.00 29.70 355 SER A C 1
ATOM 2770 O O . SER A 1 355 ? -23.386 -25.456 52.966 1.00 29.70 355 SER A O 1
ATOM 2772 N N . GLN A 1 356 ? -21.730 -24.869 54.380 1.00 29.62 356 GLN A N 1
ATOM 2773 C CA . GLN A 1 356 ? -20.575 -25.771 54.199 1.00 29.62 356 GLN A CA 1
ATOM 2774 C C . GLN A 1 356 ? -20.176 -26.369 52.826 1.00 29.62 356 GLN A C 1
ATOM 2776 O O . GLN A 1 356 ? -20.769 -27.290 52.281 1.00 29.62 356 GLN A O 1
ATOM 2781 N N . SER A 1 357 ? -18.993 -25.916 52.391 1.00 28.48 357 SER A N 1
ATOM 2782 C CA . SER A 1 357 ? -17.808 -26.685 51.971 1.00 28.48 357 SER A CA 1
ATOM 2783 C C . SER A 1 357 ? -17.911 -28.211 51.828 1.00 28.48 357 SER A C 1
ATOM 2785 O O . SER A 1 357 ? -18.021 -28.905 52.828 1.00 28.48 357 SER A O 1
ATOM 2787 N N . HIS A 1 358 ? -17.560 -28.734 50.644 1.00 32.03 358 HIS A N 1
ATOM 2788 C CA . HIS A 1 358 ? -16.717 -29.934 50.535 1.00 32.03 358 HIS A CA 1
ATOM 2789 C C . HIS A 1 358 ? -15.819 -29.909 49.285 1.00 32.03 358 HIS A C 1
ATOM 2791 O O . HIS A 1 358 ? -16.274 -29.888 48.143 1.00 32.03 358 HIS A O 1
ATOM 2797 N N . LYS A 1 359 ? -14.505 -29.951 49.543 1.00 32.25 359 LYS A N 1
ATOM 2798 C CA . LYS A 1 359 ? -13.432 -30.326 48.612 1.00 32.25 359 LYS A CA 1
ATOM 2799 C C . LYS A 1 359 ? -13.672 -31.747 48.080 1.00 32.25 359 LYS A C 1
ATOM 2801 O O . LYS A 1 359 ? -13.936 -32.647 48.874 1.00 32.25 359 LYS A O 1
ATOM 2806 N N . LYS A 1 360 ? -13.441 -31.979 46.784 1.00 33.25 360 LYS A N 1
ATOM 2807 C CA . LYS A 1 360 ? -13.149 -33.317 46.244 1.00 33.25 360 LYS A CA 1
ATOM 2808 C C . LYS A 1 360 ? -11.841 -33.302 45.460 1.00 33.25 360 LYS A C 1
ATOM 2810 O O . LYS A 1 360 ? -11.724 -32.692 44.403 1.00 33.25 360 LYS A O 1
ATOM 2815 N N . THR A 1 361 ? -10.864 -33.983 46.036 1.00 30.12 361 THR A N 1
ATOM 2816 C CA . THR A 1 361 ? -9.601 -34.426 45.458 1.00 30.12 361 THR A CA 1
ATOM 2817 C C . THR A 1 361 ? -9.818 -35.680 44.599 1.00 30.12 361 THR A C 1
ATOM 2819 O O . THR A 1 361 ? -10.508 -36.604 45.014 1.00 30.12 361 THR A O 1
ATOM 2822 N N . VAL A 1 362 ? -9.204 -35.668 43.412 1.00 34.88 362 VAL A N 1
ATOM 2823 C CA . VAL A 1 362 ? -8.446 -36.735 42.721 1.00 34.88 362 VAL A CA 1
ATOM 2824 C C . VAL A 1 362 ? -8.897 -38.199 42.877 1.00 34.88 362 VAL A C 1
ATOM 2826 O O . VAL A 1 362 ? -8.806 -38.779 43.957 1.00 34.88 362 VAL A O 1
ATOM 2829 N N . LYS A 1 363 ? -9.144 -38.861 41.735 1.00 33.59 363 LYS A N 1
ATOM 2830 C CA . LYS A 1 363 ? -8.641 -40.224 41.478 1.00 33.59 363 LYS A CA 1
ATOM 2831 C C . LYS A 1 363 ? -8.449 -40.481 39.979 1.00 33.59 363 LYS A C 1
ATOM 2833 O O . LYS A 1 363 ? -9.374 -40.312 39.193 1.00 33.59 363 LYS A O 1
ATOM 2838 N N . ASN A 1 364 ? -7.224 -40.886 39.644 1.00 33.03 364 ASN A N 1
ATOM 2839 C CA . ASN A 1 364 ? -6.777 -41.398 38.351 1.00 33.03 364 ASN A CA 1
ATOM 2840 C C . ASN A 1 364 ? -7.592 -42.614 37.890 1.00 33.03 364 ASN A C 1
ATOM 2842 O O . ASN A 1 364 ? -7.929 -43.479 38.705 1.00 33.03 364 ASN A O 1
ATOM 2846 N N . LYS A 1 365 ? -7.750 -42.731 36.573 1.00 44.03 365 LYS A N 1
ATOM 2847 C CA . LYS A 1 365 ? -7.589 -43.985 35.839 1.00 44.03 365 LYS A CA 1
ATOM 2848 C C . LYS A 1 365 ? -6.973 -43.692 34.482 1.00 44.03 365 LYS A C 1
ATOM 2850 O O . LYS A 1 365 ? -7.354 -42.648 33.909 1.00 44.03 365 LYS A O 1
#